Protein AF-A0A7U2F9V9-F1 (afdb_monomer)

pLDDT: mean 79.72, std 15.55, range [40.19, 97.94]

Organism: Phaeosphaeria nodorum (strain SN15 / ATCC MYA-4574 / FGSC 10173) (NCBI:txid321614)

Solvent-accessible surface area (backbone atoms only — not comparable to full-atom values): 12138 Å² total; per-residue (Å²): 132,87,70,86,83,72,85,77,77,90,45,72,68,56,52,52,51,52,49,43,41,40,76,72,67,66,47,52,48,71,70,47,13,70,78,70,74,47,52,35,68,59,52,52,55,50,49,51,52,52,52,55,49,54,65,50,68,76,66,83,85,43,73,69,57,51,48,50,52,52,50,34,45,57,74,68,48,51,44,56,56,45,18,59,78,40,43,93,71,73,47,42,34,61,41,49,45,56,48,51,53,52,34,55,76,66,69,69,56,58,65,71,41,51,46,58,64,48,52,74,67,66,70,81,78,51,74,64,48,51,48,51,55,42,54,40,45,75,72,68,51,52,47,69,60,58,31,72,38,91,81,36,82,91,46,47,40,66,56,46,44,53,50,48,48,37,33,73,73,37,94,66,25,58,63,47,35,49,75,70,64,66,68,68,78,72,85,52,78,66,55,71,73,64,78,61,65,99,62,80,77,82,118

Nearest PDB structures (foldseek):
  2din-assembly1_A  TM=6.717E-01  e=4.833E-01  Homo sapiens
  5eyb-assembly2_B  TM=3.172E-01  e=1.983E-01  Schizosaccharomyces pombe 972h-
  7qh5-assembly2_B  TM=6.026E-01  e=5.199E+00  Streptomyces tsukubensis NRRL18488

Secondary structure (DSSP, 8-state):
-PPP---PPP-HHHHHHHHIIIIIT---HHHHHHHTTS-HHHHHHHHHHHHHHHHHHT----HHHHHHHHHHHHTT--HHHHHHHTGGGT--HHHHHHHHHHHHHTT-S-HHHHHHHHHTT-----HHHHHHHHHHHHTT--HHHHTTSTT-TT--HHHHHHHHHHHHHSTTTHHHHHHTT---SS--HHHHHH---TTTT--

Mean predicted aligned error: 17.01 Å

Foldseek 3Di:
DDDDPDPDDDDPVNLVVLCCCCVPVVDQLCVVAVVSVHHSVVSVVSNVVVVVCVLQPPDPDDPVLVVLLLVCLLVVHQLQRSCVVVVVVVHDSSNSVVVVVVCVVVVVRDVSSVVVVCVLVPPPDDPVLLLLLLVCVVVVHQLQVSCVDPPNPPDHSVNSVVSNCCCVPNPVVPSNCVVVVVPDDDDDPVCVVPVDDPPPPPD

Sequence (203 aa):
MPGPRTHIRWTTAHDQQLLRMYDIEQRSFVDIAPILERSAIACQQRYYLLKKAREGSFVYWTDKLDGHIIDGKRRGLSSTAIALEMASLSMSARAISDRWFHLQQLDQVPEDVLVIHRRKHSVEWNAEEDEIVAKMWISGIGDAKIAGEVGLEGRCQEDVRIRRIELVKGGGGGVYKRLLGVESKEMTGLEKAVGKGKYGWMK

Structure (mmCIF, N/CA/C/O backbone):
data_AF-A0A7U2F9V9-F1
#
_entry.id   AF-A0A7U2F9V9-F1
#
loop_
_atom_site.group_PDB
_atom_site.id
_atom_site.type_symbol
_atom_site.label_atom_id
_atom_site.label_alt_id
_atom_site.label_comp_id
_atom_site.label_asym_id
_atom_site.label_entity_id
_atom_site.label_seq_id
_atom_site.pdbx_PDB_ins_code
_atom_site.Cartn_x
_atom_site.Cartn_y
_atom_site.Cartn_z
_atom_site.occupancy
_atom_site.B_iso_or_equiv
_atom_site.auth_seq_id
_atom_site.auth_comp_id
_atom_site.auth_asym_id
_atom_site.auth_atom_id
_atom_site.pdbx_PDB_model_num
ATOM 1 N N . MET A 1 1 ? 9.582 28.123 -29.299 1.00 40.19 1 MET A N 1
ATOM 2 C CA . MET A 1 1 ? 8.185 27.702 -29.060 1.00 40.19 1 MET A CA 1
ATOM 3 C C . MET A 1 1 ? 8.189 26.226 -28.691 1.00 40.19 1 MET A C 1
ATOM 5 O O . MET A 1 1 ? 8.781 25.465 -29.447 1.00 40.19 1 MET A O 1
ATOM 9 N N . PRO A 1 2 ? 7.620 25.802 -27.554 1.00 46.03 2 PRO A N 1
ATOM 10 C CA . PRO A 1 2 ? 7.476 24.380 -27.271 1.00 46.03 2 PRO A CA 1
ATOM 11 C C . PRO A 1 2 ? 6.352 23.826 -28.156 1.00 46.03 2 PRO A C 1
ATOM 13 O O . PRO A 1 2 ? 5.225 24.310 -28.093 1.00 46.03 2 PRO A O 1
ATOM 16 N N . GLY A 1 3 ? 6.687 22.870 -29.026 1.00 48.09 3 GLY A N 1
ATOM 17 C CA . GLY A 1 3 ? 5.746 22.231 -29.949 1.00 48.09 3 GLY A CA 1
ATOM 18 C C . GLY A 1 3 ? 4.616 21.470 -29.237 1.00 48.09 3 GLY A C 1
ATOM 19 O O . GLY A 1 3 ? 4.667 21.274 -28.017 1.00 48.09 3 GLY A O 1
ATOM 20 N N . PRO A 1 4 ? 3.578 21.046 -29.981 1.00 52.72 4 PRO A N 1
ATOM 21 C CA . PRO A 1 4 ? 2.435 20.335 -29.421 1.00 52.72 4 PRO A CA 1
ATOM 22 C C . PRO A 1 4 ? 2.906 19.079 -28.681 1.00 52.72 4 PRO A C 1
ATOM 24 O O . PRO A 1 4 ? 3.550 18.204 -29.255 1.00 52.72 4 PRO A O 1
ATOM 27 N N . ARG A 1 5 ? 2.597 19.002 -27.380 1.00 57.31 5 ARG A N 1
ATOM 28 C CA . ARG A 1 5 ? 2.919 17.854 -26.526 1.00 57.31 5 ARG A CA 1
ATOM 29 C C . ARG A 1 5 ? 2.034 16.677 -26.920 1.00 57.31 5 ARG A C 1
ATOM 31 O O . ARG A 1 5 ? 0.968 16.467 -26.347 1.00 57.31 5 ARG A O 1
ATOM 38 N N . THR A 1 6 ? 2.464 15.913 -27.913 1.00 59.69 6 THR A N 1
ATOM 39 C CA . THR A 1 6 ? 1.848 14.631 -28.238 1.00 59.69 6 THR A CA 1
ATOM 40 C C . THR A 1 6 ? 1.998 13.710 -27.034 1.00 59.69 6 THR A C 1
ATOM 42 O O . THR A 1 6 ? 3.110 13.433 -26.586 1.00 59.69 6 THR A O 1
ATOM 45 N N . HIS A 1 7 ? 0.882 13.241 -26.479 1.00 68.56 7 HIS A N 1
ATOM 46 C CA . HIS A 1 7 ? 0.894 12.196 -25.460 1.00 68.56 7 HIS A CA 1
ATOM 47 C C . HIS A 1 7 ? 1.393 10.890 -26.094 1.00 68.56 7 HIS A C 1
ATOM 49 O O . HIS A 1 7 ? 0.613 10.095 -26.615 1.00 68.56 7 HIS A O 1
ATOM 55 N N . ILE A 1 8 ? 2.708 10.666 -26.066 1.00 82.00 8 ILE A N 1
ATOM 56 C CA . ILE A 1 8 ? 3.309 9.424 -26.555 1.00 82.00 8 ILE A CA 1
ATOM 57 C C . ILE A 1 8 ? 2.880 8.299 -25.601 1.00 82.00 8 ILE A C 1
ATOM 59 O O . ILE A 1 8 ? 3.085 8.382 -24.387 1.00 82.00 8 ILE A O 1
ATOM 63 N N . ARG A 1 9 ? 2.275 7.222 -26.107 1.00 90.62 9 ARG A N 1
ATOM 64 C CA . ARG A 1 9 ? 1.944 6.049 -25.276 1.00 90.62 9 ARG A CA 1
ATOM 65 C C . ARG A 1 9 ? 3.213 5.284 -24.905 1.00 90.62 9 ARG A C 1
ATOM 67 O O . ARG A 1 9 ? 4.151 5.218 -25.694 1.00 90.62 9 ARG A O 1
ATOM 74 N N . TRP A 1 10 ? 3.290 4.768 -23.680 1.00 94.06 10 TRP A N 1
ATOM 75 C CA . TRP A 1 10 ? 4.383 3.871 -23.294 1.00 94.06 10 TRP A CA 1
ATOM 76 C C . TRP A 1 10 ? 4.238 2.554 -24.052 1.00 94.06 10 TRP A C 1
ATOM 78 O O . TRP A 1 10 ? 3.139 2.009 -24.136 1.00 94.06 10 TRP A O 1
ATOM 88 N N . THR A 1 11 ? 5.336 2.077 -24.626 1.00 95.06 11 THR A N 1
ATOM 89 C CA . THR A 1 11 ? 5.408 0.787 -25.316 1.00 95.06 11 THR A CA 1
ATOM 90 C C . THR A 1 11 ? 6.323 -0.131 -24.520 1.00 95.06 11 THR A C 1
ATOM 92 O O . THR A 1 11 ? 7.170 0.339 -23.760 1.00 95.06 11 THR A O 1
ATOM 95 N N . THR A 1 12 ? 6.203 -1.440 -24.729 1.00 92.00 12 THR A N 1
ATOM 96 C CA . THR A 1 12 ? 7.073 -2.425 -24.072 1.00 92.00 12 THR A CA 1
ATOM 97 C C . THR A 1 12 ? 8.554 -2.181 -24.375 1.00 92.00 12 THR A C 1
ATOM 99 O O . THR A 1 12 ? 9.391 -2.335 -23.491 1.00 92.00 12 THR A O 1
ATOM 102 N N . ALA A 1 13 ? 8.881 -1.735 -25.594 1.00 94.69 13 ALA A N 1
ATOM 103 C CA . ALA A 1 13 ? 10.246 -1.375 -25.971 1.00 94.69 13 ALA A CA 1
ATOM 104 C C . ALA A 1 13 ? 10.770 -0.183 -25.149 1.00 94.69 13 ALA A C 1
ATOM 106 O O . ALA A 1 13 ? 11.867 -0.257 -24.599 1.00 94.69 13 ALA A O 1
ATOM 107 N N . HIS A 1 14 ? 9.962 0.874 -24.986 1.00 95.56 14 HIS A N 1
ATOM 108 C CA . HIS A 1 14 ? 10.321 2.009 -24.131 1.00 95.56 14 HIS A CA 1
ATOM 109 C C . HIS A 1 14 ? 10.515 1.589 -22.671 1.00 95.56 14 HIS A C 1
ATOM 111 O O . HIS A 1 14 ? 11.449 2.053 -22.022 1.00 95.56 14 HIS A O 1
ATOM 117 N N . ASP A 1 15 ? 9.663 0.700 -22.156 1.00 96.31 15 ASP A N 1
ATOM 118 C CA . ASP A 1 15 ? 9.768 0.206 -20.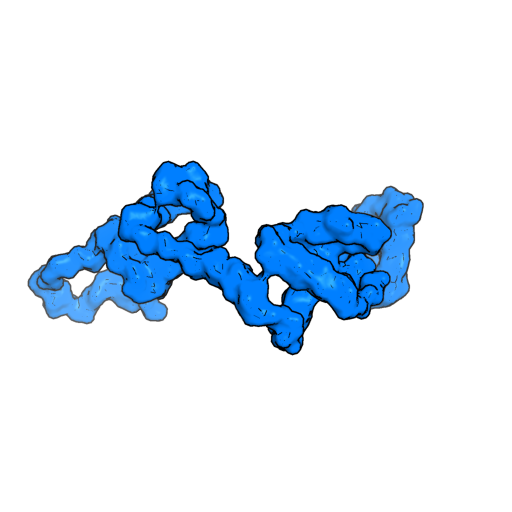782 1.00 96.31 15 ASP A CA 1
ATOM 119 C C . ASP A 1 15 ? 11.071 -0.576 -20.556 1.00 96.31 15 ASP A C 1
ATOM 121 O O . ASP A 1 15 ? 11.775 -0.341 -19.572 1.00 96.31 15 ASP A O 1
ATOM 125 N N . GLN A 1 16 ? 11.434 -1.468 -21.482 1.00 95.25 16 GLN A N 1
ATOM 126 C CA . GLN A 1 16 ? 12.689 -2.223 -21.420 1.00 95.25 16 GLN A CA 1
ATOM 127 C C . GLN A 1 16 ? 13.910 -1.307 -21.521 1.00 95.25 16 GLN A C 1
ATOM 129 O O . GLN A 1 16 ? 14.871 -1.472 -20.770 1.00 95.25 16 GLN A O 1
ATOM 134 N N . GLN A 1 17 ? 13.867 -0.323 -22.420 1.00 96.75 17 GLN A N 1
ATOM 135 C CA . GLN A 1 17 ? 14.956 0.629 -22.605 1.00 96.75 17 GLN A CA 1
ATOM 136 C C . GLN A 1 17 ? 15.140 1.519 -21.367 1.00 96.75 17 GLN A C 1
ATOM 138 O O . GLN A 1 17 ? 16.270 1.711 -20.920 1.00 96.75 17 GLN A O 1
ATOM 143 N N . LEU A 1 18 ? 14.043 2.002 -20.771 1.00 97.12 18 LEU A N 1
ATOM 144 C CA . LEU A 1 18 ? 14.047 2.753 -19.512 1.00 97.12 18 LEU A CA 1
ATOM 145 C C . LEU A 1 18 ? 14.681 1.940 -18.376 1.00 97.12 18 LEU A C 1
ATOM 147 O O . LEU A 1 18 ? 15.574 2.438 -17.693 1.00 97.12 18 LEU A O 1
ATOM 151 N N . LEU A 1 19 ? 14.245 0.688 -18.197 1.00 95.69 19 LEU A N 1
ATOM 152 C CA . LEU A 1 19 ? 14.789 -0.207 -17.173 1.00 95.69 19 LEU A CA 1
ATOM 153 C C . LEU A 1 19 ? 16.277 -0.476 -17.395 1.00 95.69 19 LEU A C 1
ATOM 155 O O . LEU A 1 19 ? 17.050 -0.369 -16.452 1.00 95.69 19 LEU A O 1
ATOM 159 N N . ARG A 1 20 ? 16.700 -0.767 -18.630 1.00 96.75 20 ARG A N 1
ATOM 160 C CA . ARG A 1 20 ? 18.114 -0.986 -18.963 1.00 96.75 20 ARG A CA 1
ATOM 161 C C . ARG A 1 20 ? 18.967 0.240 -18.637 1.00 96.75 20 ARG A C 1
ATOM 163 O O . ARG A 1 20 ? 19.982 0.104 -17.962 1.00 96.75 20 ARG A O 1
ATOM 170 N N . MET A 1 21 ? 18.578 1.422 -19.112 1.00 97.94 21 MET A N 1
ATOM 171 C CA . MET 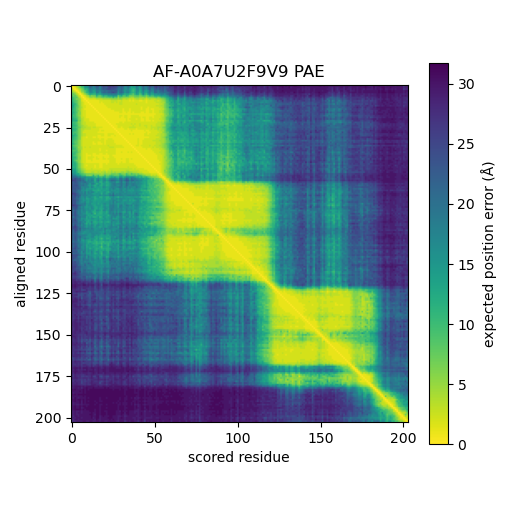A 1 21 ? 19.388 2.628 -18.918 1.00 97.94 21 MET A CA 1
ATOM 172 C C . MET A 1 21 ? 19.517 3.007 -17.441 1.00 97.94 21 MET A C 1
ATOM 174 O O . MET A 1 21 ? 20.569 3.486 -17.028 1.00 97.94 21 MET A O 1
ATOM 178 N N . TYR A 1 22 ? 18.469 2.778 -16.648 1.00 97.38 22 TYR A N 1
ATOM 179 C CA . TYR A 1 22 ? 18.491 3.095 -15.225 1.00 97.38 22 TYR A CA 1
ATOM 180 C C . TYR A 1 22 ? 19.171 2.001 -14.388 1.00 97.38 22 TYR A C 1
ATOM 182 O O . TYR A 1 22 ? 20.116 2.286 -13.663 1.00 97.38 22 TYR A O 1
ATOM 190 N N . ASP A 1 23 ? 18.735 0.742 -14.504 1.00 93.56 23 ASP A N 1
ATOM 191 C CA . ASP A 1 23 ? 19.223 -0.356 -13.656 1.00 93.56 23 ASP A CA 1
ATOM 192 C C . ASP A 1 23 ? 20.627 -0.844 -14.065 1.00 93.56 23 ASP A C 1
ATOM 194 O O . ASP A 1 23 ? 21.421 -1.221 -13.204 1.00 93.56 23 ASP A O 1
ATOM 198 N N . ILE A 1 24 ? 20.938 -0.877 -15.367 1.00 93.75 24 ILE A N 1
ATOM 199 C CA . ILE A 1 24 ? 22.187 -1.465 -15.889 1.00 93.75 24 ILE A CA 1
ATOM 200 C C . ILE A 1 24 ? 23.210 -0.373 -16.187 1.00 93.75 24 ILE A C 1
ATOM 202 O O . ILE A 1 24 ? 24.346 -0.450 -15.732 1.00 93.75 24 ILE A O 1
ATOM 206 N N . GLU A 1 25 ? 22.812 0.653 -16.939 1.00 95.81 25 GLU A N 1
ATOM 207 C CA . GLU A 1 25 ? 23.725 1.733 -17.341 1.00 95.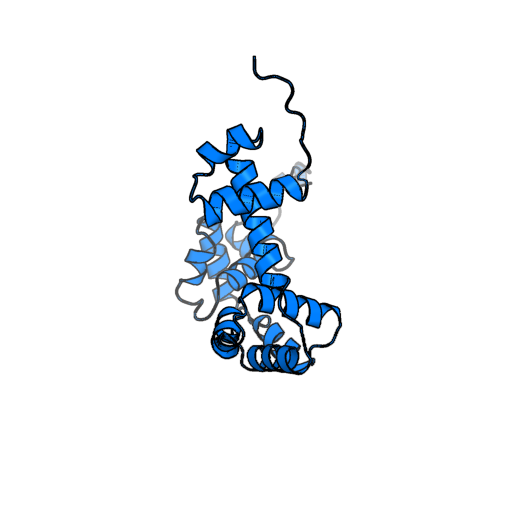81 25 GLU A CA 1
ATOM 208 C C . GLU A 1 25 ? 23.850 2.841 -16.282 1.00 95.81 25 GLU A C 1
ATOM 210 O O . GLU A 1 25 ? 24.646 3.757 -16.468 1.00 95.81 25 GLU A O 1
ATOM 215 N N . GLN A 1 26 ? 23.087 2.758 -15.182 1.00 96.62 26 GLN A N 1
ATOM 216 C CA . GLN A 1 26 ? 23.140 3.678 -14.035 1.00 96.62 26 GLN A CA 1
ATOM 217 C C . GLN A 1 26 ? 22.962 5.160 -14.421 1.00 96.62 26 GLN A C 1
ATOM 219 O O . GLN A 1 26 ? 23.527 6.059 -13.796 1.00 96.62 26 GLN A O 1
ATOM 224 N N . ARG A 1 27 ? 22.171 5.437 -15.466 1.00 97.12 27 ARG A N 1
ATOM 225 C CA . ARG A 1 27 ? 21.900 6.804 -15.936 1.00 97.12 27 ARG A CA 1
ATOM 226 C C . ARG A 1 27 ? 20.832 7.493 -15.094 1.00 97.12 27 ARG A C 1
ATOM 228 O O . ARG A 1 27 ? 19.877 6.864 -14.635 1.00 97.12 27 ARG A O 1
ATOM 235 N N . SER A 1 28 ? 20.929 8.816 -14.969 1.00 97.81 28 SER A N 1
ATOM 236 C CA . SER A 1 28 ? 19.893 9.608 -14.304 1.00 97.81 28 SER A CA 1
ATOM 237 C C . SER A 1 28 ? 18.629 9.734 -15.171 1.00 97.81 28 SER A C 1
ATOM 239 O O . SER A 1 28 ? 18.677 9.644 -16.400 1.00 97.81 28 SER A O 1
ATOM 241 N N . PHE A 1 29 ? 17.472 10.013 -14.556 1.00 97.19 29 PHE A N 1
ATOM 242 C CA . PHE A 1 29 ? 16.239 10.274 -15.317 1.00 97.19 29 PHE A CA 1
ATOM 243 C C . PHE A 1 29 ? 16.333 11.522 -16.206 1.00 97.19 29 PHE A C 1
ATOM 245 O O . PHE A 1 29 ? 15.608 11.604 -17.197 1.00 97.19 29 PHE A O 1
ATOM 252 N N . VAL A 1 30 ? 17.211 12.473 -15.868 1.00 97.44 30 VAL A N 1
ATOM 253 C CA . VAL A 1 30 ? 17.469 13.672 -16.679 1.00 97.44 30 VAL A CA 1
ATOM 254 C C . VAL A 1 30 ? 18.177 13.293 -17.980 1.00 97.44 30 VAL A C 1
ATOM 256 O O . VAL A 1 30 ? 17.805 13.808 -19.029 1.00 97.44 30 VAL A O 1
ATOM 259 N N . ASP A 1 31 ? 19.102 12.333 -17.932 1.00 96.75 31 ASP A N 1
ATOM 260 C CA . ASP A 1 31 ? 19.841 11.853 -19.110 1.00 96.75 31 ASP A CA 1
ATOM 261 C C . ASP A 1 31 ? 19.008 10.896 -19.972 1.00 96.75 31 ASP A C 1
ATOM 263 O O . ASP A 1 31 ? 19.148 10.848 -21.193 1.00 96.75 31 ASP A O 1
ATOM 267 N N . ILE A 1 32 ? 18.110 10.135 -19.342 1.00 97.38 32 ILE A N 1
ATOM 268 C CA . ILE A 1 32 ? 17.205 9.198 -20.023 1.00 97.38 32 ILE A CA 1
ATOM 269 C C . ILE A 1 32 ? 16.086 9.931 -20.776 1.00 97.38 32 ILE A C 1
ATOM 271 O O . ILE A 1 32 ? 15.688 9.516 -21.864 1.00 97.38 32 ILE A O 1
ATOM 275 N N . ALA A 1 33 ? 15.561 11.007 -20.189 1.00 95.88 33 ALA A N 1
ATOM 276 C CA . ALA A 1 33 ? 14.459 11.801 -20.723 1.00 95.88 33 ALA A CA 1
ATOM 277 C C . ALA A 1 33 ? 14.603 12.173 -22.216 1.00 95.88 33 ALA A C 1
ATOM 279 O O . ALA A 1 33 ? 13.691 11.835 -22.977 1.00 95.88 33 ALA A O 1
ATOM 280 N N . PRO A 1 34 ? 15.712 12.792 -22.677 1.00 95.25 34 PRO A N 1
ATOM 281 C CA . PRO A 1 34 ? 15.870 13.147 -24.086 1.00 95.25 34 PRO A CA 1
ATOM 282 C C . PRO A 1 34 ? 15.932 11.925 -25.012 1.00 95.25 34 PRO A C 1
ATOM 284 O O . PRO A 1 34 ? 15.423 11.999 -26.123 1.00 95.25 34 PRO A O 1
ATOM 287 N N . ILE A 1 35 ? 16.485 10.793 -24.560 1.00 95.56 35 ILE A N 1
ATOM 288 C CA . ILE A 1 35 ? 16.609 9.562 -25.364 1.00 95.56 35 ILE A CA 1
ATOM 289 C C . ILE A 1 35 ? 15.238 8.933 -25.636 1.00 95.56 35 ILE A C 1
ATOM 291 O O . ILE A 1 35 ? 15.004 8.399 -26.715 1.00 95.56 35 ILE A O 1
ATOM 295 N N . LEU A 1 36 ? 14.331 8.991 -24.658 1.00 94.50 36 LEU A N 1
ATOM 296 C CA . LEU A 1 36 ? 12.963 8.477 -24.794 1.00 94.50 36 LEU A CA 1
ATOM 297 C C . LEU A 1 36 ? 11.970 9.537 -25.286 1.00 94.50 36 LEU A C 1
ATOM 299 O O . LEU A 1 36 ? 10.766 9.276 -25.287 1.00 94.50 36 LEU A O 1
ATOM 303 N N . GLU A 1 37 ? 12.459 10.731 -25.639 1.00 94.00 37 GLU A N 1
ATOM 304 C CA . GLU A 1 37 ? 11.654 11.886 -26.050 1.00 94.00 37 GLU A CA 1
ATOM 305 C C . GLU A 1 37 ? 10.555 12.236 -25.023 1.00 94.00 37 GLU A C 1
ATOM 307 O O . GLU A 1 37 ? 9.397 12.513 -25.349 1.00 94.00 37 GLU A O 1
ATOM 312 N N . ARG A 1 38 ? 10.906 12.183 -23.731 1.00 92.50 38 ARG A N 1
ATOM 313 C CA . ARG A 1 38 ? 9.984 12.351 -22.591 1.00 92.50 38 ARG A CA 1
ATOM 314 C C . ARG A 1 38 ? 10.524 13.341 -21.569 1.00 92.50 38 ARG A C 1
ATOM 316 O O . ARG A 1 38 ? 11.672 13.757 -21.621 1.00 92.50 38 ARG A O 1
ATOM 323 N N . SER A 1 39 ? 9.698 13.701 -20.587 1.00 94.50 39 SER A N 1
ATOM 324 C CA . SER A 1 39 ? 10.173 14.411 -19.397 1.00 94.50 39 SER A CA 1
ATOM 325 C C . SER A 1 39 ? 10.757 13.440 -18.366 1.00 94.50 39 SER A C 1
ATOM 327 O O . SER A 1 39 ? 10.289 12.307 -18.229 1.00 94.50 39 SER A O 1
ATOM 329 N N . ALA A 1 40 ? 11.725 13.910 -17.573 1.00 95.25 40 ALA A N 1
ATOM 330 C CA . ALA A 1 40 ? 12.330 13.123 -16.494 1.00 95.25 40 ALA A CA 1
ATOM 331 C C . ALA A 1 40 ? 11.286 12.614 -15.483 1.00 95.25 40 ALA A C 1
ATOM 333 O O . ALA A 1 40 ? 11.330 11.455 -15.077 1.00 95.25 40 ALA A O 1
ATOM 334 N N . ILE A 1 41 ? 10.291 13.446 -15.148 1.00 95.31 41 ILE A N 1
ATOM 335 C CA . ILE A 1 41 ? 9.187 13.078 -14.246 1.00 95.31 41 ILE A CA 1
ATOM 336 C C . ILE A 1 41 ? 8.365 11.919 -14.825 1.00 95.31 41 ILE A C 1
ATOM 338 O O . ILE A 1 41 ? 8.030 10.983 -14.101 1.00 95.31 41 ILE A O 1
ATOM 342 N N . ALA A 1 42 ? 8.059 11.942 -16.128 1.00 94.44 42 ALA A N 1
ATOM 343 C CA . ALA A 1 42 ? 7.303 10.865 -16.763 1.00 94.44 42 ALA A CA 1
ATOM 344 C C . ALA A 1 42 ? 8.085 9.542 -16.748 1.00 94.44 42 ALA A C 1
ATOM 346 O O . ALA A 1 42 ? 7.503 8.494 -16.461 1.00 94.44 42 ALA A O 1
ATOM 347 N N . CYS A 1 43 ? 9.395 9.590 -17.015 1.00 95.94 43 CYS A N 1
ATOM 348 C CA . CYS A 1 43 ? 10.280 8.428 -16.912 1.00 95.94 43 CYS A CA 1
ATOM 349 C C . CYS A 1 43 ? 10.319 7.878 -15.480 1.00 95.94 43 CYS A C 1
ATOM 351 O O . CYS A 1 43 ? 10.132 6.681 -15.283 1.00 95.94 43 CYS A O 1
ATOM 353 N N . GLN A 1 44 ? 10.477 8.747 -14.480 1.00 96.88 44 GLN A N 1
ATOM 354 C CA . GLN A 1 44 ? 10.499 8.359 -13.070 1.00 96.8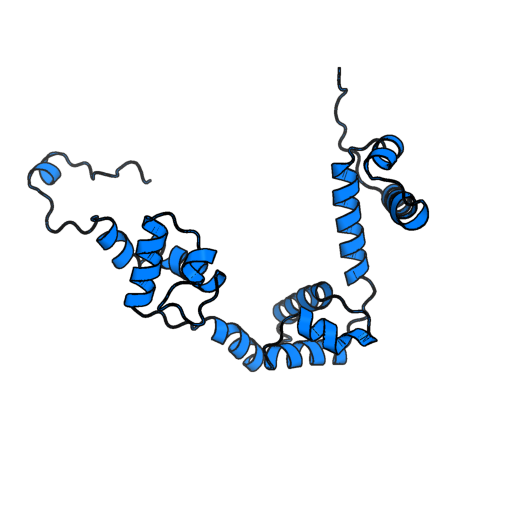8 44 GLN A CA 1
ATOM 355 C C . GLN A 1 44 ? 9.183 7.690 -12.638 1.00 96.88 44 GLN A C 1
ATOM 357 O O . GLN A 1 44 ? 9.193 6.598 -12.070 1.00 96.88 44 GLN A O 1
ATOM 362 N N . GLN A 1 45 ? 8.037 8.306 -12.942 1.00 95.06 45 GLN A N 1
ATOM 363 C CA . GLN A 1 45 ? 6.723 7.740 -12.622 1.00 95.06 45 GLN A CA 1
ATOM 364 C C . GLN A 1 45 ? 6.512 6.381 -13.297 1.00 95.06 45 GLN A C 1
ATOM 366 O O . GLN A 1 45 ? 6.061 5.434 -12.649 1.00 95.06 45 GLN A O 1
ATOM 371 N N . ARG A 1 46 ? 6.864 6.258 -14.585 1.00 95.94 46 ARG A N 1
ATOM 372 C CA . ARG A 1 46 ? 6.746 4.988 -15.308 1.00 95.94 46 ARG A CA 1
ATOM 373 C C . ARG A 1 46 ? 7.647 3.916 -14.711 1.00 95.94 46 ARG A C 1
ATOM 375 O O . ARG A 1 46 ? 7.178 2.803 -14.499 1.00 95.94 46 ARG A O 1
ATOM 382 N N . TYR A 1 47 ? 8.895 4.251 -14.401 1.00 96.00 47 TYR A N 1
ATOM 383 C CA . TYR A 1 47 ? 9.843 3.335 -13.773 1.00 96.00 47 TYR A CA 1
ATOM 384 C C . TYR A 1 47 ? 9.300 2.777 -12.451 1.00 96.00 47 TYR A C 1
ATOM 386 O O . TYR A 1 47 ? 9.303 1.562 -12.254 1.00 96.00 47 TYR A O 1
ATOM 394 N N . TYR A 1 48 ? 8.737 3.625 -11.583 1.00 92.06 48 TYR A N 1
ATOM 395 C CA . TYR A 1 48 ? 8.118 3.154 -10.341 1.00 92.06 48 TYR A CA 1
ATOM 396 C C . TYR A 1 48 ? 6.919 2.236 -10.582 1.00 92.06 48 TYR A C 1
ATOM 398 O O . TYR A 1 48 ? 6.754 1.254 -9.861 1.00 92.06 48 TYR A O 1
ATOM 406 N N . LEU A 1 49 ? 6.096 2.507 -11.600 1.00 90.56 49 LEU A N 1
ATOM 407 C CA . LEU A 1 49 ? 5.001 1.609 -11.979 1.00 90.56 49 LEU A CA 1
ATOM 408 C C . LEU A 1 49 ? 5.518 0.253 -12.474 1.00 90.56 49 LEU A C 1
ATOM 410 O O . LEU A 1 49 ? 4.944 -0.774 -12.120 1.00 90.56 49 LEU A O 1
ATOM 414 N N . LEU A 1 50 ? 6.606 0.237 -13.247 1.00 90.12 50 LEU A N 1
ATOM 415 C CA . LEU A 1 50 ? 7.235 -0.994 -13.729 1.00 90.12 50 LEU A CA 1
ATOM 416 C C . LEU A 1 50 ? 7.855 -1.800 -12.584 1.00 90.12 50 LEU A C 1
ATOM 418 O O . LEU A 1 50 ? 7.623 -3.004 -12.508 1.00 90.12 50 LEU A O 1
ATOM 422 N N . LYS A 1 51 ? 8.582 -1.158 -11.659 1.00 86.50 51 LYS A N 1
ATOM 423 C CA . LYS A 1 51 ? 9.102 -1.826 -10.451 1.00 86.50 51 LYS A CA 1
ATOM 424 C C . LYS A 1 51 ? 7.969 -2.383 -9.594 1.00 86.50 51 LYS A C 1
ATOM 426 O O . LYS A 1 51 ? 8.003 -3.560 -9.253 1.00 86.50 51 LYS A O 1
ATOM 431 N N . LYS A 1 52 ? 6.917 -1.588 -9.365 1.00 77.12 52 LYS A N 1
ATOM 432 C CA . LYS A 1 52 ? 5.702 -2.022 -8.661 1.00 77.12 52 LYS A CA 1
ATOM 433 C C . LYS A 1 52 ? 5.073 -3.256 -9.313 1.00 77.12 52 LYS A C 1
ATOM 435 O O . LYS A 1 52 ? 4.705 -4.191 -8.612 1.00 77.12 52 LYS A O 1
ATOM 440 N N . ALA A 1 53 ? 4.931 -3.260 -10.639 1.00 77.50 53 ALA A N 1
ATOM 441 C CA . ALA A 1 53 ? 4.376 -4.401 -11.361 1.00 77.50 53 ALA A CA 1
ATOM 442 C C . ALA A 1 53 ? 5.280 -5.638 -11.231 1.00 77.50 53 ALA A C 1
ATOM 444 O O . ALA A 1 53 ? 4.789 -6.742 -11.007 1.00 77.50 53 ALA A O 1
ATOM 445 N N . ARG A 1 54 ? 6.602 -5.445 -11.302 1.00 73.81 54 ARG A N 1
ATOM 446 C CA . ARG A 1 54 ? 7.590 -6.522 -11.197 1.00 73.81 54 ARG A CA 1
ATOM 447 C C . ARG A 1 54 ? 7.570 -7.195 -9.822 1.00 73.81 54 ARG A C 1
ATOM 449 O O . ARG A 1 54 ? 7.575 -8.420 -9.764 1.00 73.81 54 ARG A O 1
ATOM 456 N N . GLU A 1 55 ? 7.473 -6.411 -8.750 1.00 66.56 55 GLU A N 1
ATOM 457 C CA . GLU A 1 55 ? 7.400 -6.889 -7.359 1.00 66.56 55 GLU A CA 1
ATOM 458 C C . GLU A 1 55 ? 6.175 -7.775 -7.077 1.00 66.56 55 GLU A C 1
ATOM 460 O O . GLU A 1 55 ? 6.242 -8.638 -6.206 1.00 66.56 55 GLU A O 1
ATOM 465 N N . GLY A 1 56 ? 5.068 -7.587 -7.804 1.00 56.09 56 GLY A N 1
ATOM 466 C CA . GLY A 1 56 ? 3.875 -8.436 -7.690 1.00 56.09 56 GLY A CA 1
ATOM 467 C C . GLY A 1 56 ? 3.833 -9.612 -8.674 1.00 56.09 56 GLY A C 1
ATOM 468 O O . GLY A 1 56 ? 3.155 -10.600 -8.412 1.00 56.09 56 GLY A O 1
ATOM 469 N N . SER A 1 57 ? 4.545 -9.522 -9.804 1.00 60.47 57 SER A N 1
ATOM 470 C CA . SER A 1 57 ? 4.364 -10.434 -10.950 1.00 60.47 57 SER A CA 1
ATOM 471 C C . SER A 1 57 ? 5.037 -11.809 -10.846 1.00 60.47 57 SER A C 1
ATOM 473 O O . SER A 1 57 ? 4.686 -12.696 -11.616 1.00 60.47 57 SER A O 1
ATOM 475 N N . PHE A 1 58 ? 5.986 -12.011 -9.925 1.00 64.25 58 PHE A N 1
ATOM 476 C CA . PHE A 1 58 ? 6.766 -13.260 -9.843 1.00 64.25 58 PHE A CA 1
ATOM 477 C C . PHE A 1 58 ? 6.362 -14.196 -8.699 1.00 64.25 58 PHE A C 1
ATOM 479 O O . PHE A 1 58 ? 6.967 -15.253 -8.533 1.00 64.25 58 PHE A O 1
ATOM 486 N N . VAL A 1 59 ? 5.347 -13.841 -7.910 1.00 71.88 59 VAL A N 1
ATOM 487 C CA . VAL A 1 59 ? 4.886 -14.704 -6.820 1.00 71.88 59 VAL A CA 1
ATOM 488 C C . VAL A 1 59 ? 3.823 -15.656 -7.354 1.00 71.88 59 VAL A C 1
ATOM 490 O O . VAL A 1 59 ? 2.711 -15.244 -7.683 1.00 71.88 59 VAL A O 1
ATOM 493 N N . TYR A 1 60 ? 4.153 -16.945 -7.403 1.00 83.69 60 TYR A N 1
ATOM 494 C CA . TYR A 1 60 ? 3.148 -17.986 -7.580 1.00 83.69 60 TYR A CA 1
ATOM 495 C C . TYR A 1 60 ? 2.387 -18.163 -6.262 1.00 83.69 60 TYR A C 1
ATOM 497 O O . TYR A 1 60 ? 2.904 -18.739 -5.303 1.00 83.69 60 TYR A O 1
ATOM 505 N N . TRP A 1 61 ? 1.177 -17.607 -6.197 1.00 88.81 61 TRP A N 1
ATOM 506 C CA . TRP A 1 61 ? 0.320 -17.719 -5.021 1.00 88.81 61 TRP A CA 1
ATOM 507 C C . TRP A 1 61 ? -0.174 -19.154 -4.859 1.00 88.81 61 TRP A C 1
ATOM 509 O O . TRP A 1 61 ? -0.681 -19.760 -5.798 1.00 88.81 61 TRP A O 1
ATOM 519 N N . THR A 1 62 ? -0.016 -19.687 -3.652 1.00 91.25 62 THR A N 1
ATOM 520 C CA . THR A 1 62 ? -0.495 -21.019 -3.275 1.00 91.25 62 THR A CA 1
ATOM 521 C C . THR A 1 62 ? -1.334 -20.904 -2.017 1.00 91.25 62 THR A C 1
ATOM 523 O O . THR A 1 62 ? -1.105 -19.998 -1.213 1.00 91.25 62 THR A O 1
ATOM 526 N N . ASP A 1 63 ? -2.217 -21.874 -1.790 1.00 92.19 63 ASP A N 1
ATOM 527 C CA . ASP A 1 63 ? -3.054 -21.934 -0.585 1.00 92.19 63 ASP A CA 1
ATOM 528 C C . ASP A 1 63 ? -2.222 -21.877 0.704 1.00 92.19 63 ASP A C 1
ATOM 530 O O . ASP A 1 63 ? -2.643 -21.314 1.711 1.00 92.19 63 ASP A O 1
ATOM 534 N N . LYS A 1 64 ? -0.988 -22.401 0.673 1.00 92.62 64 LYS A N 1
ATOM 535 C CA . LYS A 1 64 ? -0.053 -22.322 1.801 1.00 92.62 64 LYS A CA 1
ATOM 536 C C . LYS A 1 64 ? 0.399 -20.886 2.084 1.00 92.62 64 LYS A C 1
ATOM 538 O O . LYS A 1 64 ? 0.510 -20.501 3.247 1.00 92.62 64 LYS A O 1
ATOM 543 N N . LEU A 1 65 ? 0.681 -20.101 1.043 1.00 92.94 65 LEU A N 1
ATOM 544 C CA . LEU A 1 65 ? 1.057 -18.691 1.194 1.00 92.94 65 LEU A CA 1
ATOM 545 C C . LEU A 1 65 ? -0.132 -17.857 1.661 1.00 92.94 65 LEU A C 1
ATOM 547 O O . LEU A 1 65 ? 0.024 -17.025 2.550 1.00 92.94 65 LEU A O 1
ATOM 551 N N . ASP A 1 66 ? -1.317 -18.127 1.118 1.00 95.12 66 ASP A N 1
ATOM 552 C CA . ASP A 1 66 ? -2.547 -17.469 1.554 1.00 95.12 66 ASP A CA 1
ATOM 553 C C . ASP A 1 66 ? -2.850 -17.797 3.021 1.00 95.12 66 ASP A C 1
ATOM 555 O O . ASP A 1 66 ? -3.121 -16.893 3.810 1.00 95.12 66 ASP A O 1
ATOM 559 N N . GLY A 1 67 ? -2.682 -19.060 3.424 1.00 92.81 67 GLY A N 1
ATOM 560 C CA . GLY A 1 67 ? -2.778 -19.495 4.816 1.00 92.81 67 GLY A CA 1
ATOM 561 C C . GLY A 1 67 ? -1.805 -18.760 5.741 1.00 92.81 67 GLY A C 1
ATOM 562 O O . GLY A 1 67 ? -2.208 -18.326 6.817 1.00 92.81 67 GLY A O 1
ATOM 563 N N . HIS A 1 68 ? -0.557 -18.539 5.313 1.00 93.56 68 HIS A N 1
ATOM 564 C CA . HIS A 1 68 ? 0.413 -17.736 6.070 1.00 93.56 68 HIS A CA 1
ATOM 565 C C . HIS A 1 68 ? -0.016 -16.273 6.222 1.00 93.56 68 HIS A C 1
ATOM 567 O O . HIS A 1 68 ? 0.129 -15.703 7.305 1.00 93.56 68 HIS A O 1
ATOM 573 N N . ILE A 1 69 ? -0.563 -15.661 5.168 1.00 94.56 69 ILE A N 1
ATOM 574 C CA . ILE A 1 69 ? -1.083 -14.290 5.241 1.00 94.56 69 ILE A CA 1
ATOM 575 C C . ILE A 1 69 ? -2.271 -14.230 6.205 1.00 94.56 69 ILE A C 1
ATOM 577 O O . ILE A 1 69 ? -2.305 -13.353 7.070 1.00 94.56 69 ILE A O 1
ATOM 581 N N . ILE A 1 70 ? -3.225 -15.154 6.080 1.00 94.00 70 ILE A N 1
ATOM 582 C CA . ILE A 1 70 ? -4.422 -15.217 6.928 1.00 94.00 70 ILE A CA 1
ATOM 583 C C . ILE A 1 70 ? -4.031 -15.421 8.393 1.00 94.00 70 ILE A C 1
ATOM 585 O O . ILE A 1 70 ? -4.527 -14.698 9.256 1.00 94.00 70 ILE A O 1
ATOM 589 N N . ASP A 1 71 ? -3.111 -16.342 8.681 1.00 91.69 71 ASP A N 1
ATOM 590 C CA . ASP A 1 71 ? -2.594 -16.572 10.030 1.00 91.69 71 ASP A CA 1
ATOM 591 C C . ASP A 1 71 ? -1.884 -15.330 10.592 1.00 91.69 71 ASP A C 1
ATOM 593 O O . ASP A 1 71 ? -2.182 -14.885 11.702 1.00 91.69 71 ASP A O 1
ATOM 597 N N . GLY A 1 72 ? -1.011 -14.699 9.803 1.00 89.56 72 GLY A N 1
ATOM 598 C CA . GLY A 1 72 ? -0.349 -13.460 10.205 1.00 89.56 72 GLY A CA 1
ATOM 599 C C . GLY A 1 72 ? -1.349 -12.343 10.519 1.00 89.56 72 GLY A C 1
ATOM 600 O O . GLY A 1 72 ? -1.209 -11.641 11.522 1.00 89.56 72 GLY A O 1
ATOM 601 N N . LYS A 1 73 ? -2.410 -12.205 9.715 1.00 89.00 73 LYS A N 1
ATOM 602 C CA . LYS A 1 73 ? -3.493 -11.240 9.965 1.00 89.00 73 LYS A CA 1
ATOM 603 C C . LYS A 1 73 ? -4.332 -11.603 11.186 1.00 89.00 73 LYS A C 1
ATOM 605 O O . LYS A 1 73 ? -4.664 -10.701 11.953 1.00 89.00 73 LYS A O 1
ATOM 610 N N . ARG A 1 74 ? -4.603 -12.890 11.424 1.00 85.06 74 ARG A N 1
ATOM 611 C CA . ARG A 1 74 ? -5.262 -13.386 12.646 1.00 85.06 74 ARG A CA 1
ATOM 612 C C . ARG A 1 74 ? -4.459 -13.024 13.895 1.00 85.06 74 ARG A C 1
ATOM 614 O O . ARG A 1 74 ? -5.042 -12.600 14.887 1.00 85.06 74 ARG A O 1
ATOM 621 N N . ARG A 1 75 ? -3.127 -13.113 13.824 1.00 83.00 75 ARG A N 1
ATOM 622 C CA . ARG A 1 75 ? -2.187 -12.677 14.874 1.00 83.00 75 ARG A CA 1
ATOM 623 C C . ARG A 1 75 ? -2.029 -11.151 14.979 1.00 83.00 75 ARG A C 1
ATOM 625 O O . ARG A 1 75 ? -1.310 -10.675 15.851 1.00 83.00 75 ARG A O 1
ATOM 632 N N . GLY A 1 76 ? -2.675 -10.370 14.109 1.00 82.12 76 GLY A N 1
ATOM 633 C CA . GLY A 1 76 ? -2.621 -8.905 14.120 1.00 82.12 76 GLY A CA 1
ATOM 634 C C . GLY A 1 76 ? -1.367 -8.295 13.482 1.00 82.12 76 GLY A C 1
ATOM 635 O O . GLY A 1 76 ? -1.099 -7.107 13.677 1.00 82.12 76 GLY A O 1
ATOM 636 N N . LEU A 1 77 ? -0.597 -9.067 12.710 1.00 86.25 77 LEU A N 1
ATOM 637 C CA . LEU A 1 77 ? 0.637 -8.595 12.087 1.00 86.25 77 LEU A CA 1
ATOM 638 C C . LEU A 1 77 ? 0.383 -7.627 10.919 1.00 86.25 77 LEU A C 1
ATOM 640 O O . LEU A 1 77 ? -0.561 -7.751 10.127 1.00 86.25 77 LEU A O 1
ATOM 644 N N . SER A 1 78 ? 1.282 -6.650 10.777 1.00 88.69 78 SER A N 1
ATOM 645 C CA . SER A 1 78 ? 1.313 -5.769 9.607 1.00 88.69 78 SER A CA 1
ATOM 646 C C . SER A 1 78 ? 1.787 -6.537 8.370 1.00 88.69 78 SER A C 1
ATOM 648 O O . SER A 1 78 ? 2.513 -7.522 8.479 1.00 88.69 78 SER A O 1
ATOM 650 N N . SER A 1 79 ? 1.425 -6.079 7.167 1.00 90.81 79 SER A N 1
ATOM 651 C CA . SER A 1 79 ? 1.896 -6.728 5.932 1.00 90.81 79 SER A CA 1
ATOM 652 C C . SER A 1 79 ? 3.426 -6.715 5.812 1.00 90.81 79 SER A C 1
ATOM 654 O O . SER A 1 79 ? 3.998 -7.616 5.212 1.00 90.81 79 SER A O 1
ATOM 656 N N . THR A 1 80 ? 4.093 -5.729 6.423 1.00 91.06 80 THR A N 1
ATOM 657 C CA . THR A 1 80 ? 5.557 -5.676 6.533 1.00 91.06 80 THR A CA 1
ATOM 658 C C . THR A 1 80 ? 6.101 -6.762 7.453 1.00 91.06 80 THR A C 1
ATOM 660 O O . THR A 1 80 ? 7.064 -7.424 7.091 1.00 91.06 80 THR A O 1
ATOM 663 N N . ALA A 1 81 ? 5.477 -6.989 8.611 1.00 89.31 81 ALA A N 1
ATOM 664 C CA . ALA A 1 81 ? 5.882 -8.061 9.519 1.00 89.31 81 ALA A CA 1
ATOM 665 C C . ALA A 1 81 ? 5.678 -9.446 8.883 1.00 89.31 81 ALA A C 1
ATOM 667 O O . ALA A 1 81 ? 6.575 -10.279 8.937 1.00 89.31 81 ALA A O 1
ATOM 668 N N . ILE A 1 82 ? 4.553 -9.653 8.192 1.00 92.81 82 ILE A N 1
ATOM 669 C CA . ILE A 1 82 ? 4.294 -10.894 7.444 1.00 92.81 82 ILE A CA 1
ATOM 670 C C . ILE A 1 82 ? 5.342 -11.078 6.331 1.00 92.81 82 ILE A C 1
ATOM 672 O O . ILE A 1 82 ? 5.859 -12.175 6.150 1.00 92.81 82 ILE A O 1
ATOM 676 N N . ALA A 1 83 ? 5.723 -10.006 5.624 1.00 90.81 83 ALA A N 1
ATOM 677 C CA . ALA A 1 83 ? 6.779 -10.062 4.607 1.00 90.81 83 ALA A CA 1
ATOM 678 C C . ALA A 1 83 ? 8.130 -10.490 5.183 1.00 90.81 83 ALA A C 1
ATOM 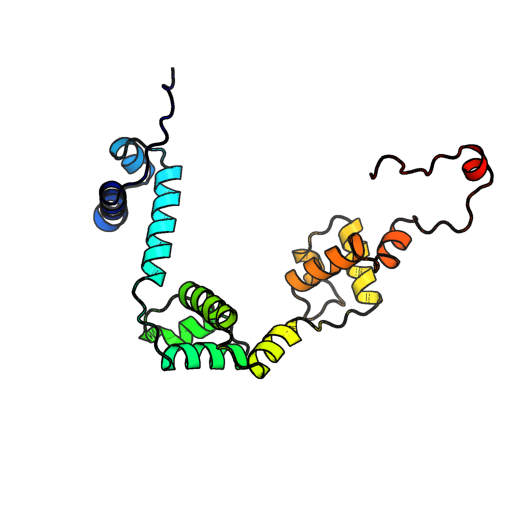680 O O . ALA A 1 83 ? 8.844 -11.263 4.552 1.00 90.81 83 ALA A O 1
ATOM 681 N N . LEU A 1 84 ? 8.467 -10.005 6.380 1.00 91.06 84 LEU A N 1
ATOM 682 C CA . LEU A 1 84 ? 9.692 -10.383 7.079 1.00 91.06 84 LEU A CA 1
ATOM 683 C C . LEU A 1 84 ? 9.671 -11.855 7.509 1.00 91.06 84 LEU A C 1
ATOM 685 O O . LEU A 1 84 ? 10.675 -12.541 7.344 1.00 91.06 84 LEU A O 1
ATOM 689 N N . GLU A 1 85 ? 8.536 -12.369 7.992 1.00 91.62 85 GLU A N 1
ATOM 690 C CA . GLU A 1 85 ? 8.388 -13.805 8.289 1.00 91.62 85 GLU A CA 1
ATOM 691 C C . GLU A 1 85 ? 8.534 -14.663 7.020 1.00 91.62 85 GLU A C 1
ATOM 693 O O . GLU A 1 85 ? 9.107 -15.751 7.050 1.00 91.62 85 GLU A O 1
ATOM 698 N N . MET A 1 86 ? 8.070 -14.145 5.882 1.00 88.56 86 MET A N 1
ATOM 699 C CA . MET A 1 86 ? 8.142 -14.795 4.572 1.00 88.56 86 MET A CA 1
ATOM 700 C C . MET A 1 86 ? 9.385 -14.383 3.764 1.00 88.56 86 MET A C 1
ATOM 702 O O . MET A 1 86 ? 9.426 -14.590 2.549 1.00 88.56 86 MET A O 1
ATOM 706 N N . ALA A 1 87 ? 10.411 -13.808 4.405 1.00 81.00 87 ALA A N 1
ATOM 707 C CA . ALA A 1 87 ? 11.566 -13.228 3.714 1.00 81.00 87 ALA A CA 1
ATOM 708 C C . ALA A 1 87 ? 12.342 -14.246 2.861 1.00 81.00 87 ALA A C 1
ATOM 710 O O . ALA A 1 87 ? 12.913 -13.876 1.835 1.00 81.00 87 ALA A O 1
ATOM 711 N N . SER A 1 88 ? 12.302 -15.534 3.219 1.00 80.00 88 SER A N 1
ATOM 712 C CA . SER A 1 88 ? 12.888 -16.625 2.423 1.00 80.00 88 SER A CA 1
ATOM 713 C C . SER A 1 88 ? 12.308 -16.729 1.006 1.00 80.00 88 SER A C 1
ATOM 715 O O . SER A 1 88 ? 12.957 -17.269 0.115 1.00 80.00 88 SER A O 1
ATOM 717 N N . LEU A 1 89 ? 11.116 -16.173 0.779 1.00 78.50 89 LEU A N 1
ATOM 718 C CA . LEU A 1 89 ? 10.414 -16.156 -0.504 1.00 78.50 89 LEU A CA 1
ATOM 719 C C . LEU A 1 89 ? 10.552 -14.815 -1.242 1.00 78.50 89 LEU A C 1
ATOM 721 O O . LEU A 1 89 ? 9.921 -14.622 -2.279 1.00 78.50 89 LEU A O 1
ATOM 725 N N . SER A 1 90 ? 11.365 -13.884 -0.723 1.00 79.19 90 SER A N 1
ATOM 726 C CA . SER A 1 90 ? 11.592 -12.550 -1.305 1.00 79.19 90 SER A CA 1
ATOM 727 C C . SER A 1 90 ? 10.300 -11.763 -1.580 1.00 79.19 90 SER A C 1
ATOM 729 O O . SER A 1 90 ? 10.202 -11.018 -2.556 1.00 79.19 90 SER A O 1
ATOM 731 N N . MET A 1 91 ? 9.286 -11.933 -0.729 1.00 83.88 91 MET A N 1
ATOM 732 C CA . MET A 1 91 ? 7.982 -11.297 -0.910 1.00 83.88 91 MET A CA 1
ATOM 733 C C . MET A 1 91 ? 7.973 -9.888 -0.331 1.00 83.88 91 MET A C 1
ATOM 735 O O . MET A 1 91 ? 8.423 -9.650 0.788 1.00 83.88 91 MET A O 1
ATOM 739 N N . SER A 1 92 ? 7.419 -8.937 -1.081 1.00 86.44 92 SER A N 1
ATOM 740 C CA . SER A 1 92 ? 7.270 -7.569 -0.595 1.00 86.44 92 SER A CA 1
ATOM 741 C C . SER A 1 92 ? 6.017 -7.422 0.276 1.00 86.44 92 SER A C 1
ATOM 743 O O . SER A 1 92 ? 4.981 -8.050 0.041 1.00 86.44 92 SER A O 1
ATOM 745 N N . ALA A 1 93 ? 6.071 -6.508 1.250 1.00 87.69 93 ALA A N 1
ATOM 746 C CA . ALA A 1 93 ? 4.913 -6.118 2.067 1.00 87.69 93 ALA A CA 1
ATOM 747 C C . ALA A 1 93 ? 3.718 -5.659 1.215 1.00 87.69 93 ALA A C 1
ATOM 749 O O . ALA A 1 93 ? 2.551 -5.808 1.592 1.00 87.69 93 ALA A O 1
ATOM 750 N N . ARG A 1 94 ? 4.021 -5.105 0.039 1.00 84.38 94 ARG A N 1
ATOM 751 C CA . ARG A 1 94 ? 3.033 -4.704 -0.949 1.00 84.38 94 ARG A CA 1
ATOM 752 C C . ARG A 1 94 ? 2.340 -5.905 -1.578 1.00 84.38 94 ARG A C 1
ATOM 754 O O . ARG A 1 94 ? 1.118 -5.930 -1.562 1.00 84.38 94 ARG A O 1
ATOM 761 N N . ALA A 1 95 ? 3.093 -6.889 -2.070 1.00 86.94 95 ALA A N 1
ATOM 762 C CA . ALA A 1 95 ? 2.527 -8.102 -2.657 1.00 86.94 95 ALA A CA 1
ATOM 763 C C . ALA A 1 95 ? 1.589 -8.814 -1.669 1.00 86.94 95 ALA A C 1
ATOM 765 O O . ALA A 1 95 ? 0.499 -9.234 -2.046 1.00 86.94 95 ALA A O 1
ATOM 766 N N . ILE A 1 96 ? 1.962 -8.858 -0.385 1.00 91.12 96 ILE A N 1
ATOM 767 C CA . ILE A 1 96 ? 1.106 -9.392 0.686 1.00 91.12 96 ILE A CA 1
ATOM 768 C C . ILE A 1 96 ? -0.166 -8.561 0.871 1.00 91.12 96 ILE A C 1
ATOM 770 O O . ILE A 1 96 ? -1.242 -9.122 1.044 1.00 91.12 96 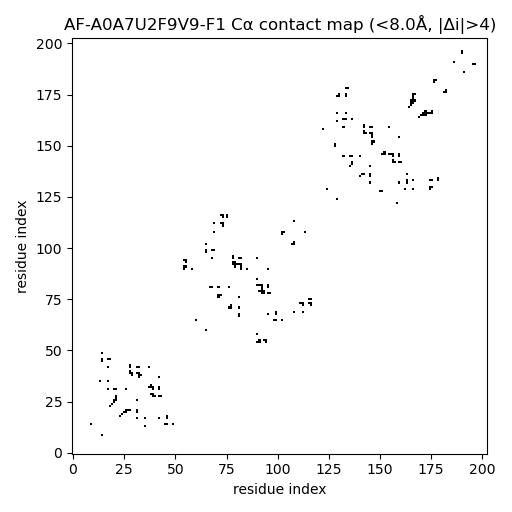ILE A O 1
ATOM 774 N N . SER A 1 97 ? -0.065 -7.231 0.830 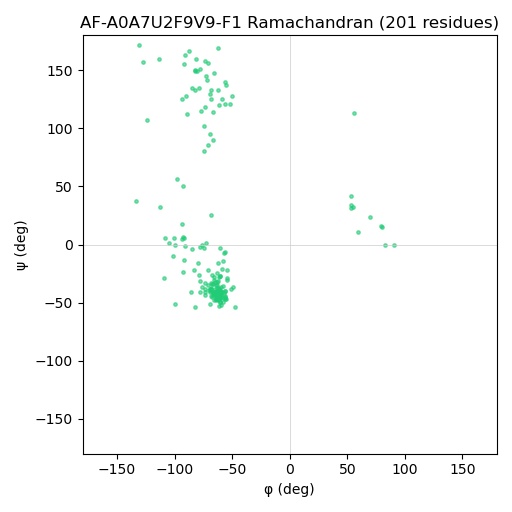1.00 89.88 97 SER A N 1
ATOM 775 C CA . SER A 1 97 ? -1.234 -6.350 0.972 1.00 89.88 97 SER A CA 1
ATOM 776 C C . SER A 1 97 ? -2.199 -6.478 -0.207 1.00 89.88 97 SER A C 1
ATOM 778 O O . SER A 1 97 ? -3.404 -6.589 0.005 1.00 89.88 97 SER A O 1
ATOM 780 N N . ASP A 1 98 ? -1.669 -6.514 -1.431 1.00 87.25 98 ASP A N 1
ATOM 781 C CA . ASP A 1 98 ? -2.457 -6.683 -2.653 1.00 87.25 98 ASP A CA 1
ATOM 782 C C . ASP A 1 98 ? -3.138 -8.065 -2.659 1.00 87.25 98 ASP A C 1
ATOM 784 O O . ASP A 1 98 ? -4.332 -8.170 -2.949 1.00 87.25 98 ASP A O 1
ATOM 788 N N . ARG A 1 99 ? -2.421 -9.126 -2.252 1.00 92.25 99 ARG A N 1
ATOM 789 C CA . ARG A 1 99 ? -3.004 -10.469 -2.124 1.00 92.25 99 ARG A CA 1
ATOM 790 C C . ARG A 1 99 ? -4.054 -10.551 -1.027 1.00 92.25 99 ARG A C 1
ATOM 792 O O . ARG A 1 99 ? -5.099 -11.144 -1.254 1.00 92.25 99 ARG A O 1
ATOM 799 N N . TRP A 1 100 ? -3.814 -9.945 0.132 1.00 92.69 100 TRP A N 1
ATOM 800 C CA . TRP A 1 100 ? -4.796 -9.892 1.214 1.00 92.69 100 TRP A CA 1
ATOM 801 C C . TRP A 1 100 ? -6.112 -9.266 0.749 1.00 92.69 100 TRP A C 1
ATOM 803 O O . TRP A 1 100 ? -7.175 -9.839 0.967 1.00 92.69 100 TRP A O 1
ATOM 813 N N . PHE A 1 101 ? -6.040 -8.132 0.050 1.00 88.88 101 PHE A N 1
ATOM 814 C CA . PHE A 1 101 ? -7.223 -7.483 -0.509 1.00 88.88 101 PHE A CA 1
ATOM 815 C C . PHE A 1 101 ? -7.953 -8.390 -1.509 1.00 88.88 101 PHE A C 1
ATOM 817 O O . PHE A 1 101 ? -9.174 -8.512 -1.459 1.00 88.88 101 PHE A O 1
ATOM 824 N N . HIS A 1 102 ? -7.211 -9.087 -2.370 1.00 88.31 102 HIS A N 1
ATOM 825 C CA . HIS A 1 102 ? -7.781 -10.067 -3.292 1.00 88.31 102 HIS A CA 1
ATOM 826 C C . HIS A 1 102 ? -8.484 -11.228 -2.562 1.00 88.31 102 HIS A C 1
ATOM 828 O O . HIS A 1 102 ? -9.590 -11.601 -2.940 1.00 88.31 102 HIS A O 1
ATOM 834 N N . LEU A 1 103 ? -7.890 -11.773 -1.492 1.00 92.06 103 LEU A N 1
ATOM 835 C CA . LEU A 1 103 ? -8.516 -12.821 -0.669 1.00 92.06 103 LEU A CA 1
ATOM 836 C C . LEU A 1 103 ? -9.814 -12.335 -0.013 1.00 92.06 103 LEU A C 1
ATOM 838 O O . LEU A 1 103 ? -10.777 -13.094 0.071 1.00 92.06 103 LEU A O 1
ATOM 842 N N . GLN A 1 104 ? -9.858 -11.072 0.424 1.00 91.12 104 GLN A N 1
ATOM 843 C CA . GLN A 1 104 ? -11.075 -10.463 0.966 1.00 91.12 104 GLN A CA 1
ATOM 844 C C . GLN A 1 104 ? -12.171 -10.321 -0.096 1.00 91.12 104 GLN A C 1
ATOM 846 O O . GLN A 1 104 ? -13.325 -10.590 0.201 1.00 91.12 104 GLN A O 1
ATOM 851 N N . GLN A 1 105 ? -11.828 -9.920 -1.324 1.00 85.94 105 GLN A N 1
ATOM 852 C CA . GLN A 1 105 ? -12.803 -9.776 -2.415 1.00 85.94 105 GLN A CA 1
ATOM 853 C C . GLN A 1 105 ? -13.405 -11.105 -2.881 1.00 85.94 105 GLN A C 1
ATOM 855 O O . GLN A 1 105 ? -14.499 -11.112 -3.436 1.00 85.94 105 GLN A O 1
ATOM 860 N N . LEU A 1 106 ? -12.679 -12.208 -2.693 1.00 90.06 106 LEU A N 1
ATOM 861 C CA . LEU A 1 106 ? -13.136 -13.553 -3.038 1.00 90.06 106 LEU A CA 1
ATOM 862 C C . LEU A 1 106 ? -13.818 -14.283 -1.874 1.00 90.06 106 LEU A C 1
ATOM 864 O O . LEU A 1 106 ? -14.083 -15.476 -2.001 1.00 90.06 106 LEU A O 1
ATOM 868 N N . ASP A 1 107 ? -14.049 -13.610 -0.742 1.00 89.44 107 ASP A N 1
ATOM 869 C CA . ASP A 1 107 ? -14.598 -14.210 0.481 1.00 89.44 107 ASP A CA 1
ATOM 870 C C . ASP A 1 107 ? -13.815 -15.456 0.955 1.00 89.44 107 ASP A C 1
ATOM 872 O O . ASP A 1 107 ? -14.356 -16.383 1.554 1.00 89.44 107 ASP A O 1
ATOM 876 N N . GLN A 1 108 ? -12.500 -15.481 0.701 1.00 91.31 108 GLN A N 1
ATOM 877 C CA . GLN A 1 108 ? -11.598 -16.577 1.087 1.00 91.31 108 GLN A CA 1
ATOM 878 C C . GLN A 1 108 ? -10.959 -16.369 2.466 1.00 91.31 108 GLN A C 1
ATOM 880 O O . GLN A 1 108 ? -10.191 -17.207 2.940 1.00 91.31 108 GLN A O 1
ATOM 885 N N . VAL A 1 109 ? -11.253 -15.244 3.121 1.00 89.56 109 VAL A N 1
ATOM 886 C CA . VAL A 1 109 ? -10.773 -14.943 4.470 1.00 89.56 109 VAL A CA 1
ATOM 887 C C . VAL A 1 109 ? -11.819 -15.399 5.491 1.00 89.56 109 VAL A C 1
ATOM 889 O O . VAL A 1 109 ? -12.957 -14.940 5.422 1.00 89.56 109 VAL A O 1
ATOM 892 N N . PRO A 1 110 ? -11.450 -16.236 6.476 1.00 89.00 110 PRO A N 1
ATOM 893 C CA . PRO A 1 110 ? -12.357 -16.640 7.544 1.00 89.00 110 PRO A CA 1
ATOM 894 C C . PRO A 1 110 ? -12.945 -15.450 8.323 1.00 89.00 110 PRO A C 1
ATOM 896 O O . PRO A 1 110 ? -12.239 -14.488 8.646 1.00 89.00 110 PRO A O 1
ATOM 899 N N . GLU A 1 111 ? -14.234 -15.533 8.666 1.00 82.56 111 GLU A N 1
ATOM 900 C CA . GLU A 1 111 ? -14.963 -14.436 9.318 1.00 82.56 111 GLU A CA 1
ATOM 901 C C . GLU A 1 111 ? -14.372 -14.075 10.690 1.00 82.56 111 GLU A C 1
ATOM 903 O O . GLU A 1 111 ? -14.356 -12.907 11.056 1.00 82.56 111 GLU A O 1
ATOM 908 N N . ASP A 1 112 ? -13.800 -15.026 11.435 1.00 79.94 112 ASP A N 1
ATOM 909 C CA . ASP A 1 112 ? -13.110 -14.755 12.705 1.00 79.94 112 ASP A CA 1
ATOM 910 C C . ASP A 1 112 ? -11.907 -13.816 12.523 1.00 79.94 112 ASP A C 1
ATOM 912 O O . ASP A 1 112 ? -11.679 -12.917 13.336 1.00 79.94 112 ASP A O 1
ATOM 916 N N . VAL A 1 113 ? -11.169 -13.970 11.421 1.00 82.06 113 VAL A N 1
ATOM 917 C CA . VAL A 1 113 ? -10.022 -13.118 11.082 1.00 82.06 113 VAL A CA 1
ATOM 918 C C . VAL A 1 113 ? -10.494 -11.743 10.624 1.00 82.06 113 VAL A C 1
ATOM 920 O O . VAL A 1 113 ? -9.926 -10.725 11.033 1.00 82.06 113 VAL A O 1
ATOM 923 N N . LEU A 1 114 ? -11.567 -11.694 9.829 1.00 80.12 114 LEU A N 1
ATOM 924 C CA . LEU A 1 114 ? -12.215 -10.435 9.464 1.00 80.12 114 LEU A CA 1
ATOM 925 C C . LEU A 1 114 ? -12.735 -9.713 10.700 1.00 80.12 114 LEU A C 1
ATOM 927 O O . LEU A 1 114 ? -12.551 -8.509 10.799 1.00 80.12 114 LEU A O 1
ATOM 931 N N . VAL A 1 115 ? -13.311 -10.422 11.667 1.00 71.31 115 VAL A N 1
ATOM 932 C CA . VAL A 1 115 ? -13.787 -9.857 12.928 1.00 71.31 115 VAL A CA 1
ATOM 933 C C . VAL A 1 115 ? -12.630 -9.321 13.759 1.00 71.31 115 VAL A C 1
ATOM 935 O O . VAL A 1 115 ? -12.773 -8.235 14.289 1.00 71.31 115 VAL A O 1
ATOM 938 N N . ILE A 1 116 ? -11.471 -9.976 13.851 1.00 68.00 116 ILE A N 1
ATOM 939 C CA . ILE A 1 116 ? -10.295 -9.404 14.544 1.00 68.00 116 ILE A CA 1
ATOM 940 C C . ILE A 1 116 ? -9.826 -8.119 13.846 1.00 68.00 116 ILE A C 1
ATOM 942 O O . ILE A 1 116 ? -9.575 -7.101 14.494 1.00 68.00 116 ILE A O 1
ATOM 946 N N . HIS A 1 117 ? -9.781 -8.131 12.514 1.00 63.19 117 HIS A N 1
ATOM 947 C CA . HIS A 1 117 ? -9.414 -6.960 11.720 1.00 63.19 117 HIS A CA 1
ATOM 948 C C . HIS A 1 117 ? -10.468 -5.839 11.797 1.00 63.19 117 HIS A C 1
ATOM 950 O O . HIS A 1 117 ? -10.123 -4.661 11.774 1.00 63.19 117 HIS A O 1
ATOM 956 N N . ARG A 1 118 ? -11.753 -6.187 11.915 1.00 65.94 118 ARG A N 1
ATOM 957 C CA . ARG A 1 118 ? -12.888 -5.268 12.092 1.00 65.94 118 ARG A CA 1
ATOM 958 C C . ARG A 1 118 ? -13.077 -4.847 13.551 1.00 65.94 118 ARG A C 1
ATOM 960 O O . ARG A 1 118 ? -13.634 -3.791 13.786 1.00 65.94 118 ARG A O 1
ATOM 967 N N . ARG A 1 119 ? -12.591 -5.602 14.539 1.00 53.16 119 ARG A N 1
ATOM 968 C CA . ARG A 1 119 ? -12.580 -5.232 15.970 1.00 53.16 119 ARG A CA 1
ATOM 969 C C . ARG A 1 119 ? -11.572 -4.128 16.252 1.00 53.16 119 ARG A C 1
ATOM 971 O O . ARG A 1 119 ? -11.792 -3.346 17.165 1.00 53.16 119 ARG A O 1
ATOM 978 N N . LYS A 1 120 ? -10.559 -3.956 15.393 1.00 53.06 120 LYS A N 1
ATOM 979 C CA . LYS A 1 120 ? -9.826 -2.682 15.297 1.00 53.06 120 LYS A CA 1
ATOM 980 C C . LYS A 1 120 ? -10.731 -1.482 14.964 1.00 53.06 120 LYS A C 1
ATOM 982 O O . LYS A 1 120 ? -10.294 -0.360 15.151 1.00 53.06 120 LYS A O 1
ATOM 987 N N . HIS A 1 121 ? -11.971 -1.701 14.516 1.00 48.62 121 HIS A N 1
ATOM 988 C CA . HIS A 1 121 ? -12.966 -0.668 14.214 1.00 48.62 121 HIS A CA 1
ATOM 989 C C . HIS A 1 121 ? -14.140 -0.582 15.206 1.00 48.62 121 HIS A C 1
ATOM 991 O O . HIS A 1 121 ? -15.020 0.243 14.987 1.00 48.62 121 HIS A O 1
ATOM 997 N N . SER A 1 122 ? -14.163 -1.327 16.320 1.00 53.91 122 SER A N 1
ATOM 998 C CA . SER A 1 122 ? -15.028 -0.962 17.460 1.00 53.91 122 SER A CA 1
ATOM 999 C C . SER A 1 122 ? -14.203 -0.208 18.501 1.00 53.91 122 SER A C 1
ATOM 1001 O O . SER A 1 122 ? -14.059 -0.620 19.650 1.00 53.91 122 SER A O 1
ATOM 1003 N N . VAL A 1 123 ? -13.582 0.878 18.052 1.00 65.38 123 VAL A N 1
ATOM 1004 C CA . VAL A 1 123 ? -12.999 1.895 18.923 1.00 65.38 123 VAL A CA 1
ATOM 1005 C C . VAL A 1 123 ? -14.197 2.588 19.567 1.00 65.38 123 VAL A C 1
ATOM 1007 O O . VAL A 1 123 ? -14.840 3.427 18.943 1.00 65.38 123 VAL A O 1
ATOM 1010 N N . GLU A 1 124 ? -14.585 2.144 20.762 1.00 76.50 124 GLU A N 1
ATOM 1011 C CA . GLU A 1 124 ? -15.635 2.811 21.532 1.00 76.50 124 GLU A CA 1
ATOM 1012 C C . GLU A 1 124 ? -15.108 4.180 21.951 1.00 76.50 124 GLU A C 1
ATOM 1014 O O . GLU A 1 124 ? -14.130 4.258 22.691 1.00 76.50 124 GLU A O 1
ATOM 1019 N N . TRP A 1 125 ? -15.719 5.239 21.420 1.00 82.81 125 TRP A N 1
ATOM 1020 C CA . TRP A 1 125 ? -15.394 6.622 21.749 1.00 82.81 125 TRP A CA 1
ATOM 1021 C C . TRP A 1 125 ? -16.253 7.078 22.914 1.00 82.81 125 TRP A C 1
ATOM 1023 O O . TRP A 1 125 ? -17.484 6.966 22.865 1.00 82.81 125 TRP A O 1
ATOM 1033 N N . ASN A 1 126 ? -15.617 7.609 23.948 1.00 86.75 126 ASN A N 1
ATOM 1034 C CA . ASN A 1 126 ? -16.330 8.281 25.020 1.00 86.75 126 ASN A CA 1
ATOM 1035 C C . ASN A 1 126 ? -16.535 9.778 24.689 1.00 86.75 126 ASN A C 1
ATOM 1037 O O . ASN A 1 126 ? -15.950 10.331 23.755 1.00 86.75 126 ASN A O 1
ATOM 1041 N N . ALA A 1 127 ? -17.401 10.443 25.455 1.00 84.75 127 ALA A N 1
ATOM 1042 C CA . ALA A 1 127 ? -17.739 11.846 25.213 1.00 84.75 127 ALA A CA 1
ATOM 1043 C C . ALA A 1 127 ? -16.556 12.810 25.438 1.00 84.75 127 ALA A C 1
ATOM 1045 O O . ALA A 1 127 ? -16.513 13.871 24.818 1.00 84.75 127 ALA A O 1
ATOM 1046 N N . GLU A 1 128 ? -15.608 12.452 26.307 1.00 86.19 128 GLU A N 1
ATOM 1047 C CA . GLU A 1 128 ? -14.425 13.264 26.611 1.00 86.19 128 GLU A CA 1
ATOM 1048 C C . GLU A 1 128 ? -13.419 13.213 25.455 1.00 86.19 128 GLU A C 1
ATOM 1050 O O . GLU A 1 128 ? -12.931 14.251 25.009 1.00 86.19 128 GLU A O 1
ATOM 1055 N N . GLU A 1 129 ? -13.182 12.024 24.898 1.00 87.75 129 GLU A N 1
ATOM 1056 C CA . GLU A 1 129 ? -12.358 11.804 23.708 1.00 87.75 129 GLU A CA 1
ATOM 1057 C C . GLU A 1 129 ? -12.916 12.575 22.504 1.00 87.75 129 GLU A C 1
ATOM 1059 O O . GLU A 1 129 ? -12.171 13.252 21.792 1.00 87.75 129 GLU A O 1
ATOM 1064 N N . ASP A 1 130 ? -14.238 12.545 22.307 1.00 89.50 130 ASP A N 1
ATOM 1065 C CA . ASP A 1 130 ? -14.912 13.318 21.259 1.00 89.50 130 ASP A CA 1
ATOM 1066 C C . ASP A 1 130 ? -14.717 14.828 21.432 1.00 89.50 130 ASP A C 1
ATOM 1068 O O . ASP A 1 130 ? -14.510 15.557 20.455 1.00 89.50 130 ASP A O 1
ATOM 1072 N N . GLU A 1 131 ? -14.779 15.313 22.673 1.00 87.25 131 GLU A N 1
ATOM 1073 C CA . GLU A 1 131 ? -14.578 16.722 22.992 1.00 87.25 131 GLU A CA 1
ATOM 1074 C C . GLU A 1 131 ? -13.125 17.154 22.751 1.00 87.25 131 GLU A C 1
ATOM 1076 O O . GLU A 1 131 ? -12.900 18.235 22.199 1.00 87.25 131 GLU A O 1
ATOM 1081 N N . ILE A 1 132 ? -12.148 16.306 23.088 1.00 89.00 132 ILE A N 1
ATOM 1082 C CA . ILE A 1 132 ? -10.721 16.531 22.808 1.00 89.00 132 ILE A CA 1
ATOM 1083 C C . ILE A 1 132 ? -10.494 16.634 21.296 1.00 89.00 132 ILE A C 1
ATOM 1085 O O . ILE A 1 132 ? -9.971 17.648 20.818 1.00 89.00 132 ILE A O 1
ATOM 1089 N N . VAL A 1 133 ? -10.960 15.641 20.527 1.00 89.19 133 VAL A N 1
ATOM 1090 C CA . VAL A 1 133 ? -10.827 15.621 19.060 1.00 89.19 133 VAL A CA 1
ATOM 1091 C C . VAL A 1 133 ? -11.477 16.859 18.439 1.00 89.19 133 VAL A C 1
ATOM 1093 O O . VAL A 1 133 ? -10.867 17.530 17.601 1.00 89.19 133 VAL A O 1
ATOM 1096 N N . ALA A 1 134 ? -12.692 17.213 18.868 1.00 87.31 134 ALA A N 1
ATOM 1097 C CA . ALA A 1 134 ? -13.407 18.373 18.348 1.00 87.31 134 ALA A CA 1
ATOM 1098 C C . ALA A 1 134 ? -12.709 19.702 18.691 1.00 87.31 134 ALA A C 1
ATOM 1100 O O . ALA A 1 134 ? -12.515 20.529 17.796 1.00 87.31 134 ALA A O 1
ATOM 1101 N N . LYS A 1 135 ? -12.295 19.920 19.948 1.00 86.62 135 LYS A N 1
ATOM 1102 C CA . LYS A 1 135 ? -11.616 21.158 20.386 1.00 86.62 135 LYS A CA 1
ATOM 1103 C C . LYS A 1 135 ? -10.289 21.375 19.671 1.00 86.62 135 LYS A C 1
ATOM 1105 O O . LYS A 1 135 ? -9.995 22.494 19.239 1.00 86.62 135 LYS A O 1
ATOM 1110 N N . MET A 1 136 ? -9.495 20.319 19.529 1.00 87.88 136 MET A N 1
ATOM 1111 C CA . MET A 1 136 ? -8.187 20.408 18.884 1.00 87.88 136 MET A CA 1
ATOM 1112 C C . MET A 1 136 ? -8.320 20.644 17.385 1.00 87.88 136 MET A C 1
ATOM 1114 O O . MET A 1 136 ? -7.599 21.471 16.825 1.00 87.88 136 MET A O 1
ATOM 1118 N N . TRP A 1 137 ? -9.298 20.001 16.746 1.00 88.94 137 TRP A N 1
ATOM 1119 C CA . TRP A 1 137 ? -9.602 20.261 15.346 1.00 88.94 137 TRP A CA 1
ATOM 1120 C C . TRP A 1 137 ? -10.081 21.699 15.107 1.00 88.94 137 TRP A C 1
ATOM 1122 O O . TRP A 1 137 ? -9.607 22.353 14.179 1.00 88.94 137 TRP A O 1
ATOM 1132 N N . ILE A 1 138 ? -10.978 22.224 15.954 1.00 84.62 138 ILE A N 1
ATOM 1133 C CA . ILE A 1 138 ? -11.426 23.630 15.891 1.00 84.62 138 ILE A CA 1
ATOM 1134 C C . ILE A 1 138 ? -10.236 24.585 16.060 1.00 84.62 138 ILE A C 1
ATOM 1136 O O . ILE A 1 138 ? -10.158 25.600 15.373 1.00 84.62 138 ILE A O 1
ATOM 1140 N N . SER A 1 139 ? -9.276 24.224 16.912 1.00 86.00 139 SER A N 1
ATOM 1141 C CA . SER A 1 139 ? -8.018 24.959 17.110 1.00 86.00 139 SER A CA 1
ATOM 1142 C C . SER A 1 139 ? -7.017 24.816 15.948 1.00 86.00 139 SER A C 1
ATOM 1144 O O . SER A 1 139 ? -5.918 25.362 16.017 1.00 86.00 139 SER A O 1
ATOM 1146 N N . GLY A 1 140 ? -7.366 24.093 14.877 1.00 87.12 140 GLY A N 1
ATOM 1147 C CA . GLY A 1 140 ? -6.537 23.927 13.678 1.00 87.12 140 GLY A CA 1
ATOM 1148 C C . GLY A 1 140 ? -5.412 22.895 13.810 1.00 87.12 140 GLY A C 1
ATOM 1149 O O . GLY A 1 140 ? -4.490 22.883 12.992 1.00 87.12 140 GLY A O 1
ATOM 1150 N N . ILE A 1 141 ? -5.458 22.030 14.823 1.00 89.19 141 ILE A N 1
ATOM 1151 C CA . ILE A 1 141 ? -4.469 20.967 15.022 1.00 89.19 141 ILE A CA 1
ATOM 1152 C C . ILE A 1 141 ? -4.781 19.803 14.069 1.00 89.19 141 ILE A C 1
ATOM 1154 O O . ILE A 1 141 ? -5.929 19.394 13.910 1.00 89.19 141 ILE A O 1
ATOM 1158 N N . GLY A 1 142 ? -3.753 19.269 13.405 1.00 84.25 142 GLY A N 1
ATOM 1159 C CA . GLY A 1 142 ? -3.902 18.147 12.473 1.00 84.25 142 GLY A CA 1
ATOM 1160 C C . GLY A 1 142 ? -4.042 16.786 13.168 1.00 84.25 142 GLY A C 1
ATOM 1161 O O . GLY A 1 142 ? -3.450 16.566 14.223 1.00 84.25 142 GLY A O 1
ATOM 1162 N N . ASP A 1 143 ? -4.742 15.851 12.516 1.00 83.88 143 ASP A N 1
ATOM 1163 C CA . ASP A 1 143 ? -5.107 14.514 13.031 1.00 83.88 143 ASP A CA 1
ATOM 1164 C C . ASP A 1 143 ? -3.926 13.727 13.647 1.00 83.88 143 ASP A C 1
ATOM 1166 O O . ASP A 1 143 ? -4.084 13.049 14.658 1.00 83.88 143 ASP A O 1
ATOM 1170 N N . ALA A 1 144 ? -2.719 13.845 13.075 1.00 80.50 144 ALA A N 1
ATOM 1171 C CA . ALA A 1 144 ? -1.519 13.168 13.579 1.00 80.50 144 ALA A CA 1
ATOM 1172 C C . ALA A 1 144 ? -1.051 13.689 14.947 1.00 80.50 144 ALA A C 1
ATOM 1174 O O . ALA A 1 144 ? -0.530 12.921 15.747 1.00 80.50 144 ALA A O 1
ATOM 1175 N N . LYS A 1 145 ? -1.222 14.992 15.205 1.00 82.56 145 LYS A N 1
ATOM 1176 C CA . LYS A 1 145 ? -0.889 15.593 16.501 1.00 82.56 145 LYS A CA 1
ATOM 1177 C C . LYS A 1 145 ? -1.964 15.281 17.530 1.00 82.56 145 LYS A C 1
ATOM 1179 O O . LYS A 1 145 ? -1.612 14.916 18.636 1.00 82.56 145 LYS A O 1
ATOM 1184 N N . ILE A 1 146 ? -3.238 15.335 17.133 1.00 85.81 146 ILE A N 1
ATOM 1185 C CA . ILE A 1 146 ? -4.372 14.980 18.000 1.00 85.81 146 ILE A CA 1
ATOM 1186 C C . ILE A 1 146 ? -4.214 13.552 18.537 1.00 85.81 146 ILE A C 1
ATOM 1188 O O . ILE A 1 146 ? -4.371 13.328 19.726 1.00 85.81 146 ILE A O 1
ATOM 1192 N N . ALA A 1 147 ? -3.823 12.590 17.695 1.00 80.88 147 ALA A N 1
ATOM 1193 C CA . ALA A 1 147 ? -3.599 11.209 18.132 1.00 80.88 147 ALA A CA 1
ATOM 1194 C C . ALA A 1 147 ? -2.468 11.035 19.169 1.00 80.88 147 ALA A C 1
ATOM 1196 O O . ALA A 1 147 ? -2.373 9.980 19.786 1.00 80.88 147 ALA A O 1
ATOM 1197 N N . GLY A 1 148 ? -1.596 12.033 19.339 1.00 77.12 148 GLY A N 1
ATOM 1198 C CA . GLY A 1 148 ? -0.518 12.023 20.332 1.00 77.12 148 GLY A CA 1
ATOM 1199 C C . GLY A 1 148 ? -0.882 12.677 21.667 1.00 77.12 148 GLY A C 1
ATOM 1200 O O . GLY A 1 148 ? 0.002 12.839 22.504 1.00 77.12 148 GLY A O 1
ATOM 1201 N N . GLU A 1 149 ? -2.133 13.096 21.851 1.00 81.06 149 GLU A N 1
ATOM 1202 C CA . GLU A 1 149 ? -2.568 13.879 23.007 1.00 81.06 149 GLU A CA 1
ATOM 1203 C C . GLU A 1 149 ? -3.078 13.010 24.160 1.00 81.06 149 GLU A C 1
ATOM 1205 O O . GLU A 1 149 ? -3.527 11.875 23.983 1.00 81.06 149 GLU A O 1
ATOM 1210 N N . VAL A 1 150 ? -3.003 13.577 25.365 1.00 66.12 150 VAL A N 1
ATOM 1211 C CA . VAL A 1 150 ? -3.422 12.922 26.611 1.00 66.12 150 VAL A CA 1
ATOM 1212 C C . VAL A 1 150 ? -4.921 12.616 26.566 1.00 66.12 150 VAL A C 1
ATOM 1214 O O . VAL A 1 150 ? -5.719 13.486 26.214 1.00 66.12 150 VAL A O 1
ATOM 1217 N N . GLY A 1 151 ? -5.305 11.392 26.936 1.00 65.06 151 GLY A N 1
ATOM 1218 C CA . GLY A 1 151 ? -6.698 10.933 26.909 1.00 65.06 151 GLY A CA 1
ATOM 1219 C C . GLY A 1 151 ? -7.132 10.264 25.602 1.00 65.06 151 GLY A C 1
ATOM 1220 O O . GLY A 1 151 ? -8.266 9.809 25.518 1.00 65.06 151 GLY A O 1
ATOM 1221 N N . LEU A 1 152 ? -6.246 10.154 24.606 1.00 75.75 152 LEU A N 1
ATOM 1222 C CA . LEU A 1 152 ? -6.443 9.339 23.398 1.00 75.75 152 LEU A CA 1
ATOM 1223 C C . LEU A 1 152 ? -5.461 8.155 23.350 1.00 75.75 152 LEU A C 1
ATOM 1225 O O . LEU A 1 152 ? -5.026 7.729 22.275 1.00 75.75 152 LEU A O 1
ATOM 1229 N N . GLU A 1 153 ? -5.083 7.614 24.514 1.00 75.50 153 GLU A N 1
ATOM 1230 C CA . GLU A 1 153 ? -4.100 6.534 24.586 1.00 75.50 153 GLU A CA 1
ATOM 1231 C C . GLU A 1 153 ? -4.555 5.302 23.786 1.00 75.50 153 GLU A C 1
ATOM 1233 O O . GLU A 1 153 ? -5.637 4.750 23.977 1.00 75.50 153 GLU A O 1
ATOM 1238 N N . GLY A 1 154 ? -3.703 4.854 22.863 1.00 69.94 154 GLY A N 1
ATOM 1239 C CA . GLY A 1 154 ? -3.986 3.701 22.006 1.00 69.94 154 GLY A CA 1
ATOM 1240 C C . GLY A 1 154 ? -4.836 4.006 20.768 1.00 69.94 154 GLY A C 1
ATOM 1241 O O . GLY A 1 154 ? -5.061 3.092 19.971 1.00 69.94 154 GLY A O 1
ATOM 1242 N N . ARG A 1 155 ? -5.261 5.260 20.552 1.00 78.06 155 ARG A N 1
ATOM 1243 C CA . ARG A 1 155 ? -5.925 5.687 19.309 1.00 78.06 155 ARG A CA 1
ATOM 1244 C C . ARG A 1 155 ? -4.883 6.000 18.242 1.00 78.06 155 ARG A C 1
ATOM 1246 O O . ARG A 1 155 ? -3.905 6.700 18.499 1.00 78.06 155 ARG A O 1
ATOM 1253 N N . CYS A 1 156 ? -5.074 5.494 17.026 1.00 76.38 156 CYS A N 1
ATOM 1254 C CA . CYS A 1 156 ? -4.191 5.854 15.921 1.00 76.38 156 CYS A CA 1
ATOM 1255 C C . CYS A 1 156 ? -4.722 7.074 15.154 1.00 76.38 156 CYS A C 1
ATOM 1257 O O . CYS A 1 156 ? -5.898 7.429 15.235 1.00 76.38 156 CYS A O 1
ATOM 1259 N N . GLN A 1 157 ? -3.852 7.714 14.366 1.00 81.00 157 GLN A N 1
ATOM 1260 C CA . GLN A 1 157 ? -4.217 8.861 13.523 1.00 81.00 157 GLN A CA 1
ATOM 1261 C C . GLN A 1 157 ? -5.446 8.582 12.646 1.00 81.00 157 GLN A C 1
ATOM 1263 O O . GLN A 1 157 ? -6.266 9.471 12.423 1.00 81.00 157 GLN A O 1
ATOM 1268 N N . GLU A 1 158 ? -5.562 7.361 12.127 1.00 76.56 158 GLU A N 1
ATOM 1269 C CA . GLU A 1 158 ? -6.673 6.977 11.262 1.00 76.56 158 GLU A CA 1
ATOM 1270 C C . GLU A 1 158 ? -7.998 6.917 12.036 1.00 76.56 158 GLU A C 1
ATOM 1272 O O . GLU A 1 158 ? -9.012 7.392 11.529 1.00 76.56 158 GLU A O 1
ATOM 1277 N N . ASP A 1 159 ? -7.980 6.446 13.286 1.00 80.81 159 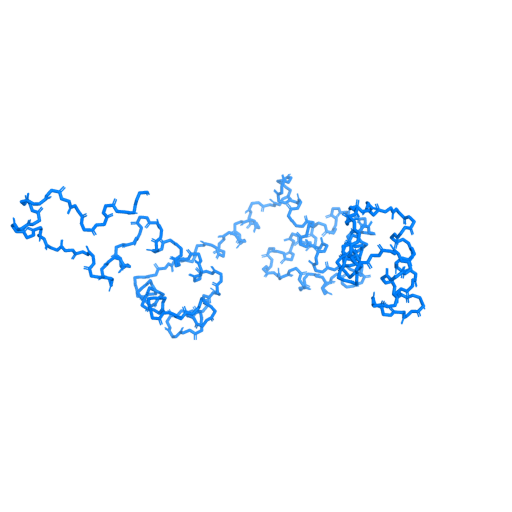ASP A N 1
ATOM 1278 C CA . ASP A 1 159 ? -9.163 6.413 14.153 1.00 80.81 159 ASP A CA 1
ATOM 1279 C C . ASP A 1 159 ? -9.646 7.834 14.456 1.00 80.81 159 ASP A C 1
ATOM 1281 O O . ASP A 1 159 ? -10.824 8.148 14.281 1.00 80.81 159 ASP A O 1
ATOM 1285 N N . VAL A 1 160 ? -8.717 8.724 14.825 1.00 83.62 160 VAL A N 1
ATOM 1286 C CA . VAL A 1 160 ? -9.000 10.148 15.064 1.00 83.62 160 VAL A CA 1
ATOM 1287 C C . VAL A 1 160 ? -9.567 10.810 13.809 1.00 83.62 160 VAL A C 1
ATOM 1289 O O . VAL A 1 160 ? -10.535 11.566 13.890 1.00 83.62 160 VAL A O 1
ATOM 1292 N N . ARG A 1 161 ? -9.010 10.509 12.629 1.00 84.44 161 ARG A N 1
ATOM 1293 C CA . ARG A 1 161 ? -9.491 11.040 11.347 1.00 84.44 161 ARG A CA 1
ATOM 1294 C C . ARG A 1 161 ? -10.921 10.593 11.055 1.00 84.44 161 ARG A C 1
ATOM 1296 O O . ARG A 1 161 ? -11.746 11.429 10.680 1.00 84.44 161 ARG A O 1
ATOM 1303 N N . ILE A 1 162 ? -11.213 9.300 11.206 1.00 83.56 162 ILE A N 1
ATOM 1304 C CA . ILE A 1 162 ? -12.556 8.740 10.998 1.00 83.56 162 ILE A CA 1
ATOM 1305 C C . ILE A 1 162 ? -13.534 9.393 11.975 1.00 83.56 162 ILE A C 1
ATOM 1307 O O . ILE A 1 162 ? -14.546 9.948 11.540 1.00 83.56 162 ILE A O 1
ATOM 1311 N N . ARG A 1 163 ? -13.190 9.438 13.267 1.00 87.19 163 ARG A N 1
ATOM 1312 C CA . ARG A 1 163 ? -14.067 10.010 14.289 1.00 87.19 163 ARG A CA 1
ATOM 1313 C C . ARG A 1 163 ? -14.308 11.498 14.098 1.00 87.19 163 ARG A C 1
ATOM 1315 O O . ARG A 1 163 ? -15.443 11.955 14.178 1.00 87.19 163 ARG A O 1
ATOM 1322 N N . ARG A 1 164 ? -13.276 12.268 13.755 1.00 87.25 164 ARG A N 1
ATOM 1323 C CA . ARG A 1 164 ? -13.419 13.684 13.395 1.00 87.25 164 ARG A CA 1
ATOM 1324 C C . ARG A 1 164 ? -14.403 13.866 12.243 1.00 87.25 164 ARG A C 1
ATOM 1326 O O . ARG A 1 164 ? -15.243 14.763 12.292 1.00 87.25 164 ARG A O 1
ATOM 1333 N N . ILE A 1 165 ? -14.302 13.050 11.194 1.00 84.06 165 ILE A N 1
ATOM 1334 C CA . ILE A 1 165 ? -15.229 13.117 10.058 1.00 84.06 165 ILE A CA 1
ATOM 1335 C C . ILE A 1 165 ? -16.662 12.836 10.525 1.00 84.06 165 ILE A C 1
ATOM 1337 O O . ILE A 1 165 ? -17.570 13.550 10.102 1.00 84.06 165 ILE A O 1
ATOM 1341 N N . GLU A 1 166 ? -16.871 11.868 11.417 1.00 84.56 166 GLU A N 1
ATOM 1342 C CA . GLU A 1 166 ? -18.182 11.588 12.017 1.00 84.56 166 GLU A CA 1
ATOM 1343 C C . GLU A 1 166 ? -18.705 12.750 12.873 1.00 84.56 166 GLU A C 1
ATOM 1345 O O . GLU A 1 166 ? -19.869 13.120 12.737 1.00 84.56 166 GLU A O 1
ATOM 1350 N N . LEU A 1 167 ? -17.860 13.374 13.698 1.00 84.00 167 LEU A N 1
ATOM 1351 C CA . LEU A 1 167 ? -18.229 14.521 14.538 1.00 84.00 167 LEU A CA 1
ATOM 1352 C C . LEU A 1 167 ? -18.553 15.774 13.711 1.00 84.00 167 LEU A C 1
ATOM 1354 O O . LEU A 1 167 ? -19.422 16.559 14.087 1.00 84.00 167 LEU A O 1
ATOM 1358 N N . VAL A 1 168 ? -17.870 15.969 12.579 1.00 80.44 168 VAL A N 1
ATOM 1359 C CA . VAL A 1 168 ? -18.057 17.138 11.704 1.00 80.44 168 VAL A CA 1
ATOM 1360 C C . VAL A 1 168 ? -19.197 16.935 10.697 1.00 80.44 168 VAL A C 1
ATOM 1362 O O . VAL A 1 168 ? -19.944 17.876 10.432 1.00 80.44 168 VAL A O 1
ATOM 1365 N N . LYS A 1 169 ? -19.329 15.741 10.101 1.00 75.00 169 LYS A N 1
ATOM 1366 C CA . LYS A 1 169 ? -20.280 15.459 9.003 1.00 75.00 169 LYS A CA 1
ATOM 1367 C C . LYS A 1 169 ? -21.459 14.573 9.399 1.00 75.00 169 LYS A C 1
ATOM 1369 O O . LYS A 1 169 ? -22.509 14.657 8.767 1.00 75.00 169 LYS A O 1
ATOM 1374 N N . GLY A 1 170 ? -21.286 13.690 10.377 1.00 58.00 170 GLY A N 1
ATOM 1375 C CA . GLY A 1 170 ? -22.315 12.757 10.823 1.00 58.00 170 GLY A CA 1
ATOM 1376 C C . GLY A 1 170 ? -23.309 13.407 11.785 1.00 58.00 170 GLY A C 1
ATOM 1377 O O . GLY A 1 170 ? -23.027 14.411 12.438 1.00 58.00 170 GLY A O 1
ATOM 1378 N N . GLY A 1 171 ? -24.491 12.801 11.921 1.00 54.12 171 GLY A N 1
ATOM 1379 C CA . GLY A 1 171 ? -25.527 13.223 12.875 1.00 54.12 171 GLY A CA 1
ATOM 1380 C C . GLY A 1 171 ? -25.084 13.252 14.350 1.00 54.12 171 GLY A C 1
ATOM 1381 O O . GLY A 1 171 ? -25.826 13.765 15.180 1.00 54.12 171 GLY A O 1
ATOM 1382 N N . GLY A 1 172 ? -23.876 12.769 14.673 1.00 53.44 172 GLY A N 1
ATOM 1383 C CA . GLY A 1 172 ? -23.226 12.877 15.985 1.00 53.44 172 GLY A CA 1
ATOM 1384 C C . GLY A 1 172 ? -22.640 14.260 16.311 1.00 53.44 172 GLY A C 1
ATOM 1385 O O . GLY A 1 172 ? -22.125 14.461 17.407 1.00 53.44 172 GLY A O 1
ATOM 1386 N N . GLY A 1 173 ? -22.744 15.242 15.408 1.00 54.22 173 GLY A N 1
ATOM 1387 C CA . GLY A 1 173 ? -22.191 16.593 15.572 1.00 54.22 173 GLY A CA 1
ATOM 1388 C C . GLY A 1 173 ? -22.833 17.490 16.639 1.00 54.22 173 GLY A C 1
ATOM 1389 O O . GLY A 1 173 ? -22.765 18.709 16.505 1.00 54.22 173 GLY A O 1
ATOM 1390 N N . GLY A 1 174 ? -23.457 16.944 17.686 1.00 65.50 174 GLY A N 1
ATOM 1391 C CA . GLY A 1 174 ? -23.952 17.731 18.823 1.00 65.50 174 GLY A CA 1
ATOM 1392 C C . GLY A 1 174 ? -22.812 18.432 19.566 1.00 65.50 174 GLY A C 1
ATOM 1393 O O . GLY A 1 174 ? -22.860 19.640 19.778 1.00 65.50 174 GLY A O 1
ATOM 1394 N N . VAL A 1 175 ? -21.729 17.706 19.864 1.00 67.19 175 VAL A N 1
ATOM 1395 C CA . VAL A 1 175 ? -20.539 18.254 20.543 1.00 67.19 175 VAL A CA 1
ATOM 1396 C C . VAL A 1 175 ? -19.846 19.312 19.682 1.00 67.19 175 VAL A C 1
ATOM 1398 O O . VAL A 1 175 ? -19.576 20.415 20.152 1.00 67.19 175 VAL A O 1
ATOM 1401 N N . TYR A 1 176 ? -19.636 19.026 18.393 1.00 68.88 176 TYR A N 1
ATOM 1402 C CA . TYR A 1 176 ? -19.010 19.968 17.461 1.00 68.88 176 TYR A CA 1
ATOM 1403 C C . TYR A 1 176 ? -19.843 21.250 17.281 1.00 68.88 176 TYR A C 1
ATOM 1405 O O . TYR A 1 176 ? -19.311 22.355 17.373 1.00 68.88 176 TYR A O 1
ATOM 1413 N N . LYS A 1 177 ? -21.169 21.133 17.104 1.00 70.25 177 LYS A N 1
ATOM 1414 C CA . LYS A 1 177 ? -22.079 22.291 17.008 1.00 70.25 177 LYS A CA 1
ATOM 1415 C C . LYS A 1 177 ? -22.148 23.092 18.305 1.00 70.25 177 LYS A C 1
ATOM 1417 O O . LYS A 1 177 ? -22.194 24.320 18.241 1.00 70.25 177 LYS A O 1
ATOM 1422 N N . ARG A 1 178 ? -22.131 22.426 19.463 1.00 72.44 178 ARG A N 1
ATOM 1423 C CA . ARG A 1 178 ? -22.092 23.079 20.777 1.00 72.44 178 ARG A CA 1
ATOM 1424 C C . ARG A 1 178 ? -20.813 23.890 20.958 1.00 72.44 178 ARG A C 1
ATOM 1426 O O . ARG A 1 178 ? -20.889 25.051 21.342 1.00 72.44 178 ARG A O 1
ATOM 1433 N N . LEU A 1 179 ? -19.658 23.314 20.622 1.00 70.06 179 LEU A N 1
ATOM 1434 C CA . LEU A 1 179 ? -18.357 23.990 20.712 1.00 70.06 179 LEU A CA 1
ATOM 1435 C C . LEU A 1 179 ? -18.225 25.165 19.735 1.00 70.06 179 LEU A C 1
ATOM 1437 O O . LEU A 1 179 ? -17.575 26.154 20.055 1.00 70.06 179 LEU A O 1
ATOM 1441 N N . LEU A 1 180 ? -18.882 25.095 18.575 1.00 68.56 180 LEU A N 1
ATOM 1442 C CA . LEU A 1 180 ? -18.995 26.222 17.643 1.00 68.56 180 LEU A CA 1
ATOM 1443 C C . LEU A 1 180 ? -20.046 27.270 18.058 1.00 68.56 180 LEU A C 1
ATOM 1445 O O . LEU A 1 180 ? -20.218 28.265 17.354 1.00 68.56 180 LEU A O 1
ATOM 1449 N N . GLY A 1 181 ? -20.774 27.062 19.161 1.00 62.34 181 GLY A N 1
ATOM 1450 C CA . GLY A 1 181 ? -21.823 27.977 19.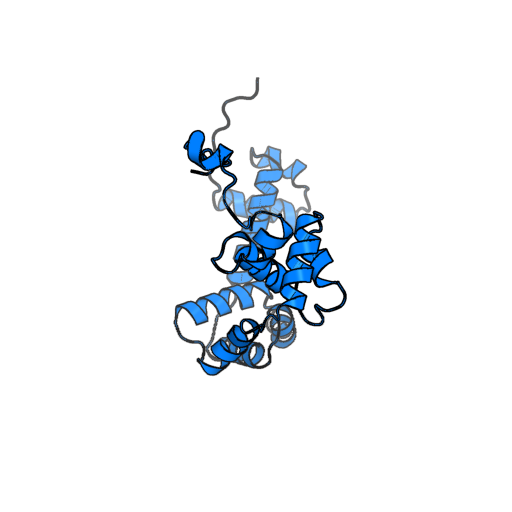624 1.00 62.34 181 GLY A CA 1
ATOM 1451 C C . GLY A 1 181 ? -23.072 28.007 18.733 1.00 62.34 181 GLY A C 1
ATOM 1452 O O . GLY A 1 181 ? -23.786 29.006 18.712 1.00 62.34 181 GLY A O 1
ATOM 1453 N N . VAL A 1 182 ? -23.332 26.939 17.969 1.00 61.22 182 VAL A N 1
ATOM 1454 C CA . VAL A 1 182 ? -24.455 26.839 17.013 1.00 61.22 182 VAL A CA 1
ATOM 1455 C C . VAL A 1 182 ? -25.711 26.222 17.650 1.00 61.22 182 VAL A C 1
ATOM 1457 O O . VAL A 1 182 ? -26.803 26.346 17.099 1.00 61.22 182 VAL A O 1
ATOM 1460 N N . GLU A 1 183 ? -25.607 25.616 18.838 1.00 48.59 183 GLU A N 1
ATOM 1461 C CA . GLU A 1 183 ? -26.781 25.319 19.673 1.00 48.59 183 GLU A CA 1
ATOM 1462 C C . GLU A 1 183 ? -27.292 26.618 20.316 1.00 48.59 183 GLU A C 1
ATOM 1464 O O . GLU A 1 183 ? -27.002 26.920 21.474 1.00 48.59 183 GLU A O 1
ATOM 1469 N N . SER A 1 184 ? -28.056 27.414 19.561 1.00 45.97 184 SER A N 1
ATOM 1470 C CA . SER A 1 184 ? -28.850 28.479 20.167 1.00 45.97 184 SER A CA 1
ATOM 1471 C C . SER A 1 184 ? -30.089 27.860 20.818 1.00 45.97 184 SER A C 1
ATOM 1473 O O . SER A 1 184 ? -30.980 27.306 20.169 1.00 45.97 184 SER A O 1
ATOM 1475 N N . LYS A 1 185 ? -30.142 27.975 22.147 1.00 47.25 185 LYS A N 1
ATOM 1476 C CA . LYS A 1 185 ? -31.400 28.215 22.852 1.00 47.25 185 LYS A CA 1
ATOM 1477 C C . LYS A 1 185 ? -32.086 29.401 22.170 1.00 47.25 185 LYS A C 1
ATOM 1479 O O . LYS A 1 185 ? -31.454 30.435 21.997 1.00 47.25 185 LYS A O 1
ATOM 1484 N N . GLU A 1 186 ? -33.348 29.196 21.806 1.00 46.62 186 GLU A N 1
ATOM 1485 C CA . GLU A 1 186 ? -34.349 30.196 21.417 1.00 46.62 186 GLU A CA 1
ATOM 1486 C C . GLU A 1 186 ? -33.971 31.142 20.261 1.00 46.62 186 GLU A C 1
ATOM 1488 O O . GLU A 1 186 ? -33.125 32.023 20.375 1.00 46.62 186 GLU A O 1
ATOM 1493 N N . MET A 1 187 ? -34.687 31.000 19.137 1.00 47.22 187 MET A N 1
ATOM 1494 C CA . MET A 1 187 ? -34.722 32.027 18.093 1.00 47.22 187 MET A CA 1
ATOM 1495 C C . MET A 1 187 ? -35.087 33.371 18.722 1.00 47.22 187 MET A C 1
ATOM 1497 O O . MET A 1 187 ? -36.171 33.525 19.295 1.00 47.22 187 MET A O 1
ATOM 1501 N N . THR A 1 188 ? -34.206 34.355 18.582 1.00 53.09 188 THR A N 1
ATOM 1502 C CA . THR A 1 188 ? -34.502 35.721 19.024 1.00 53.09 188 THR A CA 1
ATOM 1503 C C . THR A 1 188 ? -35.644 36.298 18.181 1.00 53.09 188 THR A C 1
ATOM 1505 O O . THR A 1 188 ? -35.793 35.971 17.003 1.00 53.09 188 THR A O 1
ATOM 1508 N N . GLY A 1 189 ? -36.481 37.168 18.763 1.00 53.34 189 GLY A N 1
ATOM 1509 C CA . GLY A 1 189 ? -37.655 37.742 18.080 1.00 53.34 189 GLY A CA 1
ATOM 1510 C C . GLY A 1 189 ? -37.343 38.439 16.745 1.00 53.34 189 GLY A C 1
ATOM 1511 O O . GLY A 1 189 ? -38.210 38.521 15.878 1.00 53.34 189 GLY A O 1
ATOM 1512 N N . LEU A 1 190 ? -36.089 38.857 16.541 1.00 49.94 190 LEU A N 1
ATOM 1513 C CA . LEU A 1 190 ? -35.595 39.418 15.284 1.00 49.94 190 LEU A CA 1
ATOM 1514 C C . LEU A 1 190 ? -35.456 38.365 14.163 1.00 49.94 190 LEU A C 1
ATOM 1516 O O . LEU A 1 190 ? -35.720 38.666 13.002 1.00 49.94 190 LEU A O 1
ATOM 1520 N N . GLU A 1 191 ? -35.085 37.123 14.486 1.00 51.22 191 GLU A N 1
ATOM 1521 C CA . GLU A 1 191 ? -34.889 36.042 13.503 1.00 51.22 191 GLU A CA 1
ATOM 1522 C C . GLU A 1 191 ? -36.222 35.520 12.952 1.00 51.22 191 GLU A C 1
ATOM 1524 O O . GLU A 1 191 ? -36.323 35.215 11.761 1.00 51.22 191 GLU A O 1
ATOM 1529 N N . LYS A 1 192 ? -37.279 35.523 13.778 1.00 56.94 192 LYS A N 1
ATOM 1530 C CA . LYS A 1 192 ? -38.656 35.263 13.320 1.00 56.94 192 LYS A CA 1
ATOM 1531 C C . LYS A 1 192 ? -39.155 36.319 12.329 1.00 56.94 192 LYS A C 1
ATOM 1533 O O . LYS A 1 192 ? -39.928 35.980 11.440 1.00 56.94 192 LYS A O 1
ATOM 1538 N N . ALA A 1 193 ? -38.718 37.571 12.466 1.00 53.94 193 ALA A N 1
ATOM 1539 C CA . ALA A 1 193 ? -39.175 38.669 11.616 1.00 53.94 193 ALA A CA 1
ATOM 1540 C C . ALA A 1 193 ? -38.494 38.701 10.234 1.00 53.94 193 ALA A C 1
ATOM 1542 O O . ALA A 1 193 ? -39.080 39.206 9.281 1.00 53.94 193 ALA A O 1
ATOM 1543 N N . VAL A 1 194 ? -37.275 38.161 10.101 1.00 56.62 194 VAL A N 1
ATOM 1544 C CA . VAL A 1 194 ? -36.470 38.303 8.869 1.00 56.62 194 VAL A CA 1
ATOM 1545 C C . VAL A 1 194 ? -36.492 37.052 7.974 1.00 56.62 194 VAL A C 1
ATOM 1547 O O . VAL A 1 194 ? -36.055 37.112 6.826 1.00 56.62 194 VAL A O 1
ATOM 1550 N N . GLY A 1 195 ? -37.037 35.919 8.435 1.00 53.22 195 GLY A N 1
ATOM 1551 C CA . GLY A 1 195 ? -37.331 34.747 7.588 1.00 53.22 195 GLY A CA 1
ATOM 1552 C C . GLY A 1 195 ? -36.124 34.123 6.868 1.00 53.22 195 GLY A C 1
ATOM 1553 O O . GLY A 1 195 ? -36.290 33.279 5.989 1.00 53.22 195 GLY A O 1
ATOM 1554 N N . LYS A 1 196 ? -34.898 34.525 7.217 1.00 55.97 196 LYS A N 1
ATOM 1555 C CA . LYS A 1 196 ? -33.656 34.027 6.628 1.00 55.97 196 LYS A CA 1
ATOM 1556 C C . LYS A 1 196 ? -32.773 33.491 7.739 1.00 55.97 196 LYS A C 1
ATOM 1558 O O . LYS A 1 196 ? -32.200 34.251 8.513 1.00 55.97 196 LYS A O 1
ATOM 1563 N N . GLY A 1 197 ? -32.659 32.165 7.792 1.00 56.31 197 GLY A N 1
ATOM 1564 C CA . GLY A 1 197 ? -31.652 31.507 8.612 1.00 56.31 197 GLY A CA 1
ATOM 1565 C C . GLY A 1 197 ? -30.262 32.030 8.247 1.00 56.31 197 GLY A C 1
ATOM 1566 O O . GLY A 1 197 ? -29.938 32.191 7.068 1.00 56.31 197 GLY A O 1
ATOM 1567 N N . LYS A 1 198 ? -29.442 32.284 9.269 1.00 53.62 198 LYS A N 1
ATOM 1568 C CA . LYS A 1 198 ? -28.114 32.925 9.209 1.00 53.62 198 LYS A CA 1
ATOM 1569 C C . LYS A 1 198 ? -27.093 32.235 8.274 1.00 53.62 198 LYS A C 1
ATOM 1571 O O . LYS A 1 198 ? -26.032 32.788 8.013 1.00 53.62 198 LYS A O 1
ATOM 1576 N N . TYR A 1 199 ? -27.433 31.069 7.716 1.00 57.44 199 TYR A N 1
ATOM 1577 C CA . TYR A 1 199 ? -26.579 30.239 6.857 1.00 57.44 199 TYR A CA 1
ATOM 1578 C C . TYR A 1 199 ? -27.281 29.738 5.583 1.00 57.44 199 TYR A C 1
ATOM 1580 O O . TYR A 1 199 ? -27.047 28.620 5.133 1.00 57.44 199 TYR A O 1
ATOM 1588 N N . GLY A 1 200 ? -28.137 30.558 4.962 1.00 51.88 200 GLY A N 1
ATOM 1589 C CA . GLY A 1 200 ? -28.822 30.208 3.704 1.00 51.88 200 GLY A CA 1
ATOM 1590 C C . GLY A 1 200 ? -27.917 29.913 2.491 1.00 51.88 200 GLY A C 1
ATOM 1591 O O . GLY A 1 200 ? -28.431 29.565 1.435 1.00 51.88 200 GLY A O 1
ATOM 1592 N N . TRP A 1 201 ? -26.595 30.043 2.630 1.00 48.44 201 TRP A N 1
ATOM 1593 C CA . TRP A 1 201 ? -25.590 29.785 1.594 1.00 48.44 201 TRP A CA 1
ATOM 1594 C C . TRP A 1 201 ? -24.899 28.413 1.722 1.00 48.44 201 TRP A C 1
ATOM 1596 O O . TRP A 1 201 ? -24.059 28.091 0.891 1.00 48.44 201 TRP A O 1
ATOM 1606 N N . MET A 1 202 ? -25.247 27.591 2.722 1.00 50.44 202 MET A N 1
ATOM 1607 C CA . MET A 1 202 ? -24.803 26.186 2.818 1.00 50.44 202 MET A CA 1
ATOM 1608 C C . MET A 1 202 ? -25.811 25.215 2.174 1.00 50.44 202 MET A C 1
ATOM 1610 O O . MET A 1 202 ? -26.231 24.240 2.799 1.00 50.44 202 MET A O 1
ATOM 1614 N N . LYS A 1 203 ? -26.228 25.493 0.937 1.00 42.84 203 LYS A N 1
ATOM 1615 C CA . LYS A 1 203 ? -26.928 24.525 0.082 1.00 42.84 203 LYS A CA 1
ATOM 1616 C C . LYS A 1 203 ? -26.057 24.162 -1.105 1.00 42.84 203 LYS A C 1
ATOM 1618 O O . LYS A 1 203 ? -25.447 25.097 -1.664 1.00 42.84 203 LYS A O 1
#

Radius of gyration: 26.21 Å; Cα contacts (8 Å, |Δi|>4): 142; chains: 1; bounding box: 63×62×57 Å